Protein AF-A0A956DLG9-F1 (afdb_monomer_lite)

Sequence (286 aa):
MHRFPWFGWLGLLLMGGGQVLTLWHLRPLSDYWYGLCWAGFFLAADAWVYRRSGRCLLRDRRADVGLMLVVSTATWWGLELGNQTLQSWAYSASPDIPMWRQRLRSTLFFATLIPATWAGLLAALTWRDWRGLTGRRRLAVGRGRQVALATIGVGCLVAVPRHVDLGLGLVLLGLLLLLDPINHGRGRPSLLGQLARGDYRVPVLLPLATMLTGVVGEMWNYPASPKWRYHVPLIDFWHVFEMPLLGFFGYGLLASTLFAVYHFARGLVLPLAPEGTDDALSQSGL

Structure (mmCIF, N/CA/C/O backbone):
data_AF-A0A956DLG9-F1
#
_entry.id   AF-A0A956DLG9-F1
#
loop_
_atom_site.group_PDB
_atom_site.id
_atom_site.type_symbol
_atom_site.label_atom_id
_atom_site.label_alt_id
_atom_site.label_comp_id
_atom_site.label_asym_id
_atom_site.label_entity_id
_atom_site.label_seq_id
_atom_site.pdbx_PDB_ins_code
_atom_site.Cartn_x
_atom_site.Cartn_y
_atom_site.Cartn_z
_atom_site.occupancy
_atom_site.B_iso_or_equiv
_atom_site.auth_seq_id
_atom_site.auth_comp_id
_atom_site.auth_asym_id
_atom_site.auth_atom_id
_atom_site.pdbx_PDB_model_num
ATOM 1 N N . MET A 1 1 ? -29.492 -1.452 -7.346 1.00 77.00 1 MET A N 1
ATOM 2 C CA . MET A 1 1 ? -28.123 -1.336 -7.903 1.00 77.00 1 MET A CA 1
ATOM 3 C C . MET A 1 1 ? -28.103 -0.164 -8.867 1.00 77.00 1 MET A C 1
ATOM 5 O O . MET A 1 1 ? -29.018 -0.064 -9.675 1.00 77.00 1 MET A O 1
ATOM 9 N N . HIS A 1 2 ? -27.109 0.717 -8.771 1.00 90.12 2 HIS A N 1
ATOM 10 C CA . HIS A 1 2 ? -26.970 1.869 -9.671 1.00 90.12 2 HIS A CA 1
ATOM 11 C C . HIS A 1 2 ? -26.404 1.445 -11.035 1.00 90.12 2 HIS A C 1
ATOM 13 O O . HIS A 1 2 ? -25.845 0.356 -11.176 1.00 90.12 2 HIS A O 1
ATOM 19 N N . ARG A 1 3 ? -26.542 2.295 -12.060 1.00 93.00 3 ARG A N 1
ATOM 20 C CA . ARG A 1 3 ? -25.908 2.047 -13.366 1.00 93.00 3 ARG A CA 1
ATOM 21 C C . ARG A 1 3 ? -24.386 2.117 -13.230 1.00 93.00 3 ARG A C 1
ATOM 23 O O . ARG A 1 3 ? -23.871 2.950 -12.487 1.00 93.00 3 ARG A O 1
ATOM 30 N N . PHE A 1 4 ? -23.679 1.254 -13.961 1.00 94.00 4 PHE A N 1
ATOM 31 C CA . PHE A 1 4 ? -22.218 1.282 -13.999 1.00 94.00 4 PHE A CA 1
ATOM 32 C C . PHE A 1 4 ? -21.755 2.565 -14.715 1.00 94.00 4 PHE A C 1
ATOM 34 O O . PHE A 1 4 ? -22.168 2.795 -15.855 1.00 94.00 4 PHE A O 1
ATOM 41 N N . PRO A 1 5 ? -20.984 3.440 -14.050 1.00 94.75 5 PRO A N 1
ATOM 42 C CA . PRO A 1 5 ? -20.651 4.756 -14.582 1.00 94.75 5 PRO A CA 1
ATOM 43 C C . PRO A 1 5 ? -19.636 4.675 -15.732 1.00 94.75 5 PRO A C 1
ATOM 45 O O . PRO A 1 5 ? -18.871 3.718 -15.839 1.00 94.75 5 PRO A O 1
ATOM 48 N N . TRP A 1 6 ? -19.597 5.715 -16.574 1.00 95.69 6 TRP A N 1
ATOM 49 C CA . TRP A 1 6 ? -18.743 5.768 -17.772 1.00 95.69 6 TRP A CA 1
ATOM 50 C C . TRP A 1 6 ? -17.252 5.559 -17.468 1.00 95.69 6 TRP A C 1
ATOM 52 O O . TRP A 1 6 ? -16.562 4.882 -18.224 1.00 95.69 6 TRP A O 1
ATOM 62 N N . PHE A 1 7 ? -16.759 6.085 -16.341 1.00 95.38 7 PHE A N 1
ATOM 63 C CA . PHE A 1 7 ? -15.350 5.953 -15.969 1.00 95.38 7 PHE A CA 1
ATOM 64 C C . PHE A 1 7 ? -14.980 4.503 -15.641 1.00 95.38 7 PHE A C 1
ATOM 66 O O . PHE A 1 7 ? -13.839 4.111 -15.846 1.00 95.38 7 PHE A O 1
ATOM 73 N N . GLY A 1 8 ? -15.942 3.680 -15.211 1.00 96.19 8 GLY A N 1
ATOM 74 C CA . GLY A 1 8 ? -15.726 2.249 -15.033 1.00 96.19 8 GLY A CA 1
ATOM 75 C C . GLY A 1 8 ? -15.489 1.536 -16.361 1.00 96.19 8 GLY A C 1
ATOM 76 O O . GLY A 1 8 ? -14.595 0.701 -16.455 1.00 96.19 8 GLY A O 1
ATOM 77 N N . TRP A 1 9 ? -16.247 1.891 -17.404 1.00 97.06 9 TRP A N 1
ATOM 78 C CA . TRP A 1 9 ? -16.027 1.368 -18.758 1.00 97.06 9 TRP A CA 1
ATOM 79 C C . TRP A 1 9 ? -14.683 1.815 -19.325 1.00 97.06 9 TRP A C 1
ATOM 81 O O . TRP A 1 9 ? -13.973 0.997 -19.904 1.00 97.06 9 TRP A O 1
ATOM 91 N N . LEU A 1 10 ? -14.300 3.075 -19.092 1.00 96.50 10 LEU A N 1
ATOM 92 C CA . LEU A 1 10 ? -12.951 3.550 -19.396 1.00 96.50 10 LEU A CA 1
ATOM 93 C C . LEU A 1 10 ? -11.899 2.716 -18.653 1.00 96.50 10 LEU A C 1
ATOM 95 O O . LEU A 1 10 ? -10.917 2.313 -19.259 1.00 96.50 10 LEU A O 1
ATOM 99 N N . GLY A 1 11 ? -12.122 2.406 -17.375 1.00 96.12 11 GLY A N 1
ATOM 100 C CA . GLY A 1 11 ? -11.223 1.565 -16.590 1.00 96.12 11 GLY A CA 1
ATOM 101 C C . GLY A 1 11 ? -11.042 0.161 -17.166 1.00 96.12 11 GLY A C 1
ATOM 102 O O . GLY A 1 11 ? -9.917 -0.305 -17.313 1.00 96.12 11 GLY A O 1
ATOM 103 N N . LEU A 1 12 ? -12.137 -0.485 -17.579 1.00 95.69 12 LEU A N 1
ATOM 104 C CA . LEU A 1 12 ? -12.091 -1.793 -18.240 1.00 95.69 12 LEU A CA 1
ATOM 105 C C . LEU A 1 12 ? -11.381 -1.729 -19.599 1.00 95.69 12 LEU A C 1
ATOM 107 O O . LEU A 1 12 ? -10.588 -2.615 -19.916 1.00 95.69 12 LEU A O 1
ATOM 111 N N . LEU A 1 13 ? -11.610 -0.670 -20.379 1.00 94.88 13 LEU A N 1
ATOM 112 C CA . LEU A 1 13 ? -10.900 -0.427 -21.635 1.00 94.88 13 LEU A CA 1
ATOM 113 C C . LEU A 1 13 ? -9.396 -0.210 -21.394 1.00 94.88 13 LEU A C 1
ATOM 115 O O . LEU A 1 13 ? -8.578 -0.772 -22.114 1.00 94.88 13 LEU A O 1
ATOM 119 N N . LEU A 1 14 ? -9.029 0.519 -20.338 1.00 92.81 14 LEU A N 1
ATOM 120 C CA . LEU A 1 14 ? -7.651 0.697 -19.871 1.00 92.81 14 LEU A CA 1
ATOM 121 C C . LEU A 1 14 ? -7.044 -0.551 -19.217 1.00 92.81 14 LEU A C 1
ATOM 123 O O . LEU A 1 14 ? -5.879 -0.523 -18.862 1.00 92.81 14 LEU A O 1
ATOM 127 N N . MET A 1 15 ? -7.781 -1.640 -19.026 1.00 92.56 15 MET A N 1
ATOM 128 C CA . MET A 1 15 ? -7.208 -2.915 -18.582 1.00 92.56 15 MET A CA 1
ATOM 129 C C . MET A 1 15 ? -7.108 -3.905 -19.742 1.00 92.56 15 MET A C 1
ATOM 131 O O . MET A 1 15 ? -6.074 -4.534 -19.940 1.00 92.56 15 MET A O 1
ATOM 135 N N . GLY A 1 16 ? -8.173 -4.040 -20.534 1.00 89.69 16 GLY A N 1
ATOM 136 C CA . GLY A 1 16 ? -8.187 -4.942 -21.685 1.00 89.69 16 GLY A CA 1
ATOM 137 C C . GLY A 1 16 ? -7.354 -4.411 -22.848 1.00 89.69 16 GLY A C 1
ATOM 138 O O . GLY A 1 16 ? -6.541 -5.136 -23.417 1.00 89.69 16 GLY A O 1
ATOM 139 N N . GLY A 1 17 ? -7.520 -3.125 -23.167 1.00 86.75 17 GLY A N 1
ATOM 140 C CA . GLY A 1 17 ? -6.967 -2.498 -24.364 1.00 86.75 17 GLY A CA 1
ATOM 141 C C . GLY A 1 17 ? -5.455 -2.572 -24.448 1.00 86.75 17 GLY A C 1
ATOM 142 O O . GLY A 1 17 ? -4.914 -2.712 -25.535 1.00 86.75 17 GLY A O 1
ATOM 143 N N . GLY A 1 18 ? -4.757 -2.560 -23.326 1.00 81.88 18 GLY A N 1
ATOM 144 C CA . GLY A 1 18 ? -3.310 -2.666 -23.348 1.00 81.88 18 GLY A CA 1
ATOM 145 C C . GLY A 1 18 ? -2.735 -3.902 -22.709 1.00 81.88 18 GLY A C 1
ATOM 146 O O . GLY A 1 18 ? -1.545 -4.112 -22.887 1.00 81.88 18 GLY A O 1
ATOM 147 N N . GLN A 1 19 ? -3.546 -4.793 -22.128 1.00 83.62 19 GLN A N 1
ATOM 148 C CA . GLN A 1 19 ? -3.124 -6.188 -22.128 1.00 83.62 19 GLN A CA 1
ATOM 149 C C . GLN A 1 19 ? -2.819 -6.598 -23.579 1.00 83.62 19 GLN A C 1
ATOM 151 O O . GLN A 1 19 ? -1.777 -7.184 -23.846 1.00 83.62 19 GLN A O 1
ATOM 156 N N . VAL A 1 20 ? -3.662 -6.180 -24.533 1.00 85.50 20 VAL A N 1
ATOM 157 C CA . VAL A 1 20 ? -3.397 -6.342 -25.972 1.00 85.50 20 VAL A CA 1
ATOM 158 C C . VAL A 1 20 ? -2.132 -5.586 -26.413 1.00 85.50 20 VAL A C 1
ATOM 160 O O . VAL A 1 20 ? -1.260 -6.193 -27.027 1.00 85.50 20 VAL A O 1
ATOM 163 N N . LEU A 1 21 ? -1.975 -4.299 -26.067 1.00 83.25 21 LEU A N 1
ATOM 164 C CA . LEU A 1 21 ? -0.776 -3.506 -26.418 1.00 83.25 21 LEU A CA 1
ATOM 165 C C . LEU A 1 21 ? 0.533 -4.120 -25.899 1.00 83.25 21 LEU A C 1
ATOM 167 O O . LEU A 1 21 ? 1.535 -4.104 -26.612 1.00 83.25 21 LEU A O 1
ATOM 171 N N . THR A 1 22 ? 0.539 -4.637 -24.669 1.00 82.00 22 THR A N 1
ATOM 172 C CA . THR A 1 22 ? 1.708 -5.277 -24.060 1.00 82.00 22 THR A CA 1
ATOM 173 C C . THR A 1 22 ? 2.009 -6.613 -24.721 1.00 82.00 22 THR A C 1
ATOM 175 O O . THR A 1 22 ? 3.170 -6.869 -25.017 1.00 82.00 22 THR A O 1
ATOM 178 N N . LEU A 1 23 ? 0.990 -7.422 -25.032 1.00 84.44 23 LEU A N 1
ATOM 179 C CA . LEU A 1 23 ? 1.172 -8.687 -25.753 1.00 84.44 23 LEU A CA 1
ATOM 180 C C . LEU A 1 23 ? 1.666 -8.489 -27.195 1.00 84.44 23 LEU A C 1
ATOM 182 O O . LEU A 1 23 ? 2.350 -9.356 -27.727 1.00 84.44 23 LEU A O 1
ATOM 186 N N . TRP A 1 24 ? 1.333 -7.364 -27.831 1.00 85.06 24 TRP A N 1
ATOM 187 C CA . TRP A 1 24 ? 1.792 -7.021 -29.185 1.00 85.06 24 TRP A CA 1
ATOM 188 C C . TRP A 1 24 ? 3.046 -6.136 -29.207 1.00 85.06 24 TRP A C 1
ATOM 190 O O . TRP A 1 24 ? 3.509 -5.768 -30.284 1.00 85.06 24 TRP A O 1
ATOM 200 N N . HIS A 1 25 ? 3.595 -5.785 -28.039 1.00 81.44 25 HIS A N 1
ATOM 201 C CA . HIS A 1 25 ? 4.788 -4.944 -27.885 1.00 81.44 25 HIS A CA 1
ATOM 202 C C . HIS A 1 25 ? 4.756 -3.640 -28.708 1.00 81.44 25 HIS A C 1
ATOM 204 O O . HIS A 1 25 ? 5.769 -3.204 -29.261 1.00 81.44 25 HIS A O 1
ATOM 210 N N . LEU A 1 26 ? 3.585 -2.995 -28.781 1.00 82.62 26 LEU A N 1
ATOM 211 C CA . LEU A 1 26 ? 3.391 -1.757 -29.541 1.00 82.62 26 LEU A CA 1
ATOM 212 C C . LEU A 1 26 ? 4.022 -0.554 -28.820 1.00 82.62 26 LEU A C 1
ATOM 214 O O . LEU A 1 26 ? 3.362 0.185 -28.080 1.00 82.62 26 LEU A O 1
ATOM 218 N N . ARG A 1 27 ? 5.323 -0.353 -29.045 1.00 82.06 27 ARG A N 1
ATOM 219 C CA . ARG A 1 27 ? 6.086 0.778 -28.504 1.00 82.06 27 ARG A CA 1
ATOM 220 C C . ARG A 1 27 ? 5.731 2.097 -29.208 1.00 82.06 27 ARG A C 1
ATOM 222 O O . ARG A 1 27 ? 5.478 2.097 -30.411 1.00 82.06 27 ARG A O 1
ATOM 229 N N . PRO A 1 28 ? 5.727 3.234 -28.484 1.00 78.69 28 PRO A N 1
ATOM 230 C CA . PRO A 1 28 ? 6.097 3.395 -27.070 1.00 78.69 28 PRO A CA 1
ATOM 231 C C . PRO A 1 28 ? 4.935 3.173 -26.081 1.00 78.69 28 PRO A C 1
ATOM 233 O O . PRO A 1 28 ? 5.128 3.280 -24.874 1.00 78.69 28 PRO A O 1
ATOM 236 N N . LEU A 1 29 ? 3.715 2.895 -26.556 1.00 79.75 29 LEU A N 1
ATOM 237 C CA . LEU A 1 29 ? 2.523 2.812 -25.698 1.00 79.75 29 LEU A CA 1
ATOM 238 C C . LEU A 1 29 ? 2.588 1.639 -24.713 1.00 79.75 29 LEU A C 1
ATOM 240 O O . LEU A 1 29 ? 2.204 1.791 -23.552 1.00 79.75 29 LEU A O 1
ATOM 244 N N . SER A 1 30 ? 3.133 0.501 -25.151 1.00 80.56 30 SER A N 1
ATOM 245 C CA . SER A 1 30 ? 3.364 -0.671 -24.301 1.00 80.56 30 SER A CA 1
ATOM 246 C C . SER A 1 30 ? 4.235 -0.365 -23.079 1.00 80.56 30 SER A C 1
ATOM 248 O O . SER A 1 30 ? 4.079 -1.015 -22.048 1.00 80.56 30 SER A O 1
ATOM 250 N N . ASP A 1 31 ? 5.108 0.644 -23.160 1.00 80.38 31 ASP A N 1
ATOM 251 C CA . ASP A 1 31 ? 6.078 0.957 -22.106 1.00 80.38 31 ASP A CA 1
ATOM 252 C C . ASP A 1 31 ? 5.423 1.646 -20.904 1.00 80.38 31 ASP A C 1
ATOM 254 O O . ASP A 1 31 ? 5.954 1.583 -19.798 1.00 80.38 31 ASP A O 1
ATOM 258 N N . TYR A 1 32 ? 4.284 2.317 -21.095 1.00 80.69 32 TYR A N 1
ATOM 259 C CA . TYR A 1 32 ? 3.519 2.991 -20.034 1.00 80.69 32 TYR A CA 1
ATOM 260 C C . TYR A 1 32 ? 2.375 2.132 -19.500 1.00 80.69 32 TYR A C 1
ATOM 262 O O . TYR A 1 32 ? 1.717 2.498 -18.522 1.00 80.69 32 TYR A O 1
ATOM 270 N N . TRP A 1 33 ? 2.137 0.993 -20.147 1.00 81.00 33 TRP A N 1
ATOM 271 C CA . TRP A 1 33 ? 0.910 0.241 -19.987 1.00 81.00 33 TRP A CA 1
ATOM 272 C C . TRP A 1 33 ? 0.664 -0.231 -18.559 1.00 81.00 33 TRP A C 1
ATOM 274 O O . TRP A 1 33 ? -0.450 -0.135 -18.051 1.00 81.00 33 TRP A O 1
ATOM 284 N N . TYR A 1 34 ? 1.721 -0.675 -17.887 1.00 83.12 34 TYR A N 1
ATOM 285 C CA . TYR A 1 34 ? 1.608 -1.204 -16.541 1.00 83.12 34 TYR A CA 1
ATOM 286 C C . TYR A 1 34 ? 0.929 -0.204 -15.579 1.00 83.12 34 TYR A C 1
ATOM 288 O O . TYR A 1 34 ? 0.019 -0.570 -14.843 1.00 83.12 34 TYR A O 1
ATOM 296 N N . GLY A 1 35 ? 1.258 1.093 -15.665 1.00 81.25 35 GLY A N 1
ATOM 297 C CA . GLY A 1 35 ? 0.578 2.141 -14.887 1.00 81.25 35 GLY A CA 1
ATOM 298 C C . GLY A 1 35 ? -0.851 2.440 -15.338 1.00 81.25 35 GLY A C 1
ATOM 299 O O . GLY A 1 35 ? -1.702 2.754 -14.505 1.00 81.25 35 GLY A O 1
ATOM 300 N N . LEU A 1 36 ? -1.146 2.295 -16.631 1.00 86.25 36 LEU A N 1
ATOM 301 C CA . LEU A 1 36 ? -2.504 2.449 -17.157 1.00 86.25 36 LEU A CA 1
ATOM 302 C C . LEU A 1 36 ? -3.436 1.341 -16.661 1.00 86.25 36 LEU A C 1
ATOM 304 O O . LEU A 1 36 ? -4.576 1.643 -16.319 1.00 86.25 36 LEU A O 1
ATOM 308 N N . CYS A 1 37 ? -2.946 0.106 -16.523 1.00 90.38 37 CYS A N 1
ATOM 309 C CA . CYS A 1 37 ? -3.703 -0.991 -15.918 1.00 90.38 37 CYS A CA 1
ATOM 310 C C . CYS A 1 37 ? -4.135 -0.679 -14.485 1.00 90.38 37 CYS A C 1
ATOM 312 O O . CYS A 1 37 ? -5.296 -0.886 -14.140 1.00 90.38 37 CYS A O 1
ATOM 314 N N . TRP A 1 38 ? -3.237 -0.145 -13.656 1.00 92.19 38 TRP A N 1
ATOM 315 C CA . TRP A 1 38 ? -3.565 0.206 -12.271 1.00 92.19 38 TRP A CA 1
ATOM 316 C C . TRP A 1 38 ? -4.524 1.390 -12.168 1.00 92.19 38 TRP A C 1
ATOM 318 O O . TRP A 1 38 ? -5.454 1.358 -11.358 1.00 92.19 38 TRP A O 1
ATOM 328 N N . ALA A 1 39 ? -4.368 2.398 -13.031 1.00 92.69 39 ALA A N 1
ATOM 329 C CA . ALA A 1 39 ? -5.366 3.454 -13.171 1.00 92.69 39 ALA A CA 1
ATOM 330 C C . ALA A 1 39 ? -6.724 2.876 -13.608 1.00 92.69 39 ALA A C 1
ATOM 332 O O . ALA A 1 39 ? -7.757 3.206 -13.025 1.00 92.69 39 ALA A O 1
ATOM 333 N N . GLY A 1 40 ? -6.725 1.968 -14.586 1.00 94.94 40 GLY A N 1
ATOM 334 C CA . GLY A 1 40 ? -7.921 1.299 -15.083 1.00 94.94 40 GLY A CA 1
ATOM 335 C C . GLY A 1 40 ? -8.619 0.463 -14.012 1.00 94.94 40 GLY A C 1
ATOM 336 O O . GLY A 1 40 ? -9.835 0.564 -13.847 1.00 94.94 40 GLY A O 1
ATOM 337 N N . PHE A 1 41 ? -7.846 -0.272 -13.213 1.00 95.69 41 PHE A N 1
ATOM 338 C CA . PHE A 1 41 ? -8.335 -1.027 -12.066 1.00 95.69 41 PHE A CA 1
ATOM 339 C C . PHE A 1 41 ? -8.974 -0.124 -11.022 1.00 95.69 41 PHE A C 1
ATOM 341 O O . PHE A 1 41 ? -10.091 -0.399 -10.595 1.00 95.69 41 PHE A O 1
ATOM 348 N N . PHE A 1 42 ? -8.309 0.973 -10.646 1.00 95.94 42 PHE A N 1
ATOM 349 C CA . PHE A 1 42 ? -8.875 1.950 -9.720 1.00 95.94 42 PHE A CA 1
ATOM 350 C C . PHE A 1 42 ? -10.234 2.463 -10.219 1.00 95.94 42 PHE A C 1
ATOM 352 O O . PHE A 1 42 ? -11.214 2.417 -9.476 1.00 95.94 42 PHE A O 1
ATOM 359 N N . LEU A 1 43 ? -10.325 2.872 -11.490 1.00 96.94 43 LEU A N 1
ATOM 360 C CA . LEU A 1 43 ? -11.575 3.351 -12.083 1.00 96.94 43 LEU A CA 1
ATOM 361 C C . LEU A 1 43 ? -12.670 2.271 -12.104 1.00 96.94 43 LEU A C 1
ATOM 363 O O . LEU A 1 43 ? -13.819 2.552 -11.757 1.00 96.94 43 LEU A O 1
ATOM 367 N N . ALA A 1 44 ? -12.336 1.044 -12.510 1.00 97.19 44 ALA A N 1
ATOM 368 C CA . ALA A 1 44 ? -13.285 -0.062 -12.606 1.00 97.19 44 ALA A CA 1
ATOM 369 C C . ALA A 1 44 ? -13.775 -0.526 -11.224 1.00 97.19 44 ALA A C 1
ATOM 371 O O . ALA A 1 44 ? -14.975 -0.752 -11.038 1.00 97.19 44 ALA A O 1
ATOM 372 N N . ALA A 1 45 ? -12.874 -0.620 -10.244 1.00 96.56 45 ALA A N 1
ATOM 373 C CA . ALA A 1 45 ? -13.200 -0.976 -8.870 1.00 96.56 45 ALA A CA 1
ATOM 374 C C . ALA A 1 45 ? -14.043 0.117 -8.194 1.00 96.56 45 ALA A C 1
ATOM 376 O O . ALA A 1 45 ? -15.082 -0.194 -7.616 1.00 96.56 45 ALA A O 1
ATOM 377 N N . ASP A 1 46 ? -13.689 1.399 -8.337 1.00 95.94 46 ASP A N 1
ATOM 378 C CA . ASP A 1 46 ? -14.483 2.506 -7.778 1.00 95.94 46 ASP A CA 1
ATOM 379 C C . ASP A 1 46 ? -15.879 2.592 -8.430 1.00 95.94 46 ASP A C 1
ATOM 381 O O . ASP A 1 46 ? -16.890 2.826 -7.764 1.00 95.94 46 ASP A O 1
ATOM 385 N N . ALA A 1 47 ? -15.973 2.301 -9.731 1.00 96.81 47 ALA A N 1
ATOM 386 C CA . ALA A 1 47 ? -17.242 2.199 -10.450 1.00 96.81 47 ALA A CA 1
ATOM 387 C C . ALA A 1 47 ? -18.105 1.021 -9.970 1.00 96.81 47 ALA A C 1
ATOM 389 O O . ALA A 1 47 ? -19.336 1.128 -9.909 1.00 96.81 47 ALA A O 1
ATOM 390 N N . TRP A 1 48 ? -17.477 -0.105 -9.621 1.00 95.94 48 TRP A N 1
ATOM 391 C CA . TRP A 1 48 ? -18.161 -1.250 -9.023 1.00 95.94 48 TRP A CA 1
ATOM 392 C C . TRP A 1 48 ? -18.735 -0.896 -7.650 1.00 95.94 48 TRP A C 1
ATOM 394 O O . TRP A 1 48 ? -19.909 -1.175 -7.387 1.00 95.94 48 TRP A O 1
ATOM 404 N N . VAL A 1 49 ? -17.950 -0.212 -6.814 1.00 94.62 49 VAL A N 1
ATOM 405 C CA . VAL A 1 49 ? -18.401 0.300 -5.513 1.00 94.62 49 VAL A CA 1
ATOM 406 C C . VAL A 1 49 ? -19.607 1.218 -5.712 1.00 94.62 49 VAL A C 1
ATOM 408 O O . VAL A 1 49 ? -20.656 0.961 -5.121 1.00 94.62 49 VAL A O 1
ATOM 411 N N . TYR A 1 50 ? -19.532 2.173 -6.647 1.00 94.81 50 TYR A N 1
ATOM 412 C CA . TYR A 1 50 ? -20.659 3.050 -6.984 1.00 94.81 50 TYR A CA 1
ATOM 413 C C . TYR A 1 50 ? -21.922 2.270 -7.375 1.00 94.81 50 TYR A C 1
ATOM 415 O O . TYR A 1 50 ? -23.021 2.547 -6.892 1.00 94.81 50 TYR A O 1
ATOM 423 N N . ARG A 1 51 ? -21.787 1.248 -8.228 1.00 94.69 51 ARG A N 1
ATOM 424 C CA . ARG A 1 51 ? -22.909 0.395 -8.651 1.00 94.69 51 ARG A CA 1
ATOM 425 C C . ARG A 1 51 ? -23.587 -0.307 -7.468 1.00 94.69 51 ARG A C 1
ATOM 427 O O . ARG A 1 51 ? -24.808 -0.516 -7.499 1.00 94.69 51 ARG A O 1
ATOM 434 N N . ARG A 1 52 ? -22.814 -0.690 -6.449 1.00 92.62 52 ARG A N 1
ATOM 435 C CA . ARG A 1 52 ? -23.283 -1.455 -5.285 1.00 92.62 52 ARG A CA 1
ATOM 436 C C . ARG A 1 52 ? -23.840 -0.577 -4.168 1.00 92.62 52 ARG A C 1
ATOM 438 O O . ARG A 1 52 ? -24.894 -0.926 -3.645 1.00 92.62 52 ARG A O 1
ATOM 445 N N . SER A 1 53 ? -23.172 0.523 -3.825 1.00 89.62 53 SER A N 1
ATOM 446 C CA . SER A 1 53 ? -23.495 1.358 -2.657 1.00 89.62 53 SER A CA 1
ATOM 447 C C . SER A 1 53 ? -24.060 2.740 -2.998 1.00 89.62 53 SER A C 1
ATOM 449 O O . SER A 1 53 ? -24.556 3.423 -2.109 1.00 89.62 53 SER A O 1
ATOM 451 N N . GLY A 1 54 ? -23.956 3.181 -4.256 1.00 90.44 54 GLY A N 1
ATOM 452 C CA . GLY A 1 54 ? -24.292 4.550 -4.663 1.00 90.44 54 GLY A CA 1
ATOM 453 C C . GLY A 1 54 ? -23.244 5.597 -4.277 1.00 90.44 54 GLY A C 1
ATOM 454 O O . GLY A 1 54 ? -23.416 6.763 -4.622 1.00 90.44 54 GLY A O 1
ATOM 455 N N . ARG A 1 55 ? -22.155 5.185 -3.614 1.00 89.12 55 ARG A N 1
ATOM 456 C CA . ARG A 1 55 ? -21.034 6.033 -3.186 1.00 89.12 55 ARG A CA 1
ATOM 457 C C . ARG A 1 55 ? -19.726 5.563 -3.813 1.00 89.12 55 ARG A C 1
ATOM 459 O O . ARG A 1 55 ? -19.580 4.373 -4.079 1.00 89.12 55 ARG A O 1
ATOM 466 N N . CYS A 1 56 ? -18.781 6.463 -4.059 1.00 91.06 56 CYS A N 1
ATOM 467 C CA . CYS A 1 56 ? -17.453 6.127 -4.576 1.00 91.06 56 CYS A CA 1
ATOM 468 C C . CYS A 1 56 ? -16.415 7.220 -4.279 1.00 91.06 56 CYS A C 1
ATOM 470 O O . CYS A 1 56 ? -16.754 8.384 -4.052 1.00 91.06 56 CYS A O 1
ATOM 472 N N . LEU A 1 57 ? -15.132 6.866 -4.307 1.00 90.94 57 LEU A N 1
ATOM 473 C CA . LEU A 1 57 ? -14.034 7.766 -3.955 1.00 90.94 57 LEU A CA 1
ATOM 474 C C . LEU A 1 57 ? -13.954 8.973 -4.897 1.00 90.94 57 LEU A C 1
ATOM 476 O O . LEU A 1 57 ? -13.823 10.108 -4.438 1.00 90.94 57 LEU A O 1
ATOM 480 N N . LEU A 1 58 ? -14.099 8.756 -6.209 1.00 92.50 58 LEU A N 1
ATOM 481 C CA . LEU A 1 58 ? -13.989 9.816 -7.222 1.00 92.50 58 LEU A CA 1
ATOM 482 C C . LEU A 1 58 ? -15.070 10.901 -7.120 1.00 92.50 58 LEU A C 1
ATOM 484 O O . LEU A 1 58 ? -14.905 12.009 -7.646 1.00 92.50 58 LEU A O 1
ATOM 488 N N . ARG A 1 59 ? -16.202 10.591 -6.486 1.00 89.94 59 ARG A N 1
ATOM 489 C CA . ARG A 1 59 ? -17.318 11.528 -6.321 1.00 89.94 59 ARG A CA 1
ATOM 490 C C . ARG A 1 59 ? -17.361 12.093 -4.914 1.00 89.94 59 ARG A C 1
ATOM 492 O O . ARG A 1 59 ? -17.411 13.310 -4.774 1.00 89.94 59 ARG A O 1
ATOM 499 N N . ASP A 1 60 ? -17.251 11.230 -3.913 1.00 87.81 60 ASP A N 1
ATOM 500 C CA . ASP A 1 60 ? -17.538 11.595 -2.528 1.00 87.81 60 ASP A CA 1
ATOM 501 C C . ASP A 1 60 ? -16.282 11.988 -1.741 1.00 87.81 60 ASP A C 1
ATOM 503 O O . ASP A 1 60 ? -16.382 12.676 -0.729 1.00 87.81 60 ASP A O 1
ATOM 507 N N . ARG A 1 61 ? -15.087 11.568 -2.186 1.00 89.06 61 ARG A N 1
ATOM 508 C CA . ARG A 1 61 ? -13.823 11.714 -1.438 1.00 89.06 61 ARG A CA 1
ATOM 509 C C . ARG A 1 61 ? -12.663 12.181 -2.324 1.00 89.06 61 ARG A C 1
ATOM 511 O O . ARG A 1 61 ? -11.540 11.697 -2.231 1.00 89.06 61 ARG A O 1
ATOM 518 N N . ARG A 1 62 ? -12.913 13.177 -3.181 1.00 91.81 62 ARG A N 1
ATOM 519 C CA . ARG A 1 62 ? -11.922 13.718 -4.139 1.00 91.81 62 ARG A CA 1
ATOM 520 C C . ARG A 1 62 ? -10.643 14.241 -3.485 1.00 91.81 62 ARG A C 1
ATOM 522 O O . ARG A 1 62 ? -9.561 14.029 -4.023 1.00 91.81 62 ARG A O 1
ATOM 529 N N . ALA A 1 63 ? -10.767 14.909 -2.337 1.00 91.25 63 ALA A N 1
ATOM 530 C CA . ALA A 1 63 ? -9.614 15.396 -1.581 1.00 91.25 63 ALA A CA 1
ATOM 531 C C . ALA A 1 63 ? -8.757 14.232 -1.063 1.00 91.25 63 ALA A C 1
ATOM 533 O O . ALA A 1 63 ? -7.534 14.261 -1.187 1.00 91.25 63 ALA A O 1
ATOM 534 N N . ASP A 1 64 ? -9.400 13.176 -0.555 1.00 91.38 64 ASP A N 1
ATOM 535 C CA . ASP A 1 64 ? -8.719 11.951 -0.147 1.00 91.38 64 ASP A CA 1
ATOM 536 C C . ASP A 1 64 ? -8.022 11.279 -1.332 1.00 91.38 64 ASP A C 1
ATOM 538 O O . ASP A 1 64 ? -6.870 10.897 -1.176 1.00 91.38 64 ASP A O 1
ATOM 542 N N . VAL A 1 65 ? -8.656 11.197 -2.511 1.00 94.69 65 VAL A N 1
ATOM 543 C CA . VAL A 1 65 ? -8.031 10.661 -3.738 1.00 94.69 65 VAL A CA 1
ATOM 544 C C . VAL A 1 65 ? -6.807 11.484 -4.139 1.00 94.69 65 VAL A C 1
ATOM 546 O O . VAL A 1 65 ? -5.748 10.915 -4.394 1.00 94.69 65 VAL A O 1
ATOM 549 N N . GLY A 1 66 ? -6.916 12.816 -4.151 1.00 95.88 66 GLY A N 1
ATOM 550 C CA . GLY A 1 66 ? -5.784 13.701 -4.433 1.00 95.88 66 GLY A CA 1
ATOM 551 C C . GLY A 1 66 ? -4.617 13.460 -3.474 1.00 95.88 66 GLY A C 1
ATOM 552 O O . GLY A 1 66 ? -3.474 13.310 -3.904 1.00 95.88 66 GLY A O 1
ATOM 553 N N . LEU A 1 67 ? -4.911 13.324 -2.179 1.00 96.12 67 LEU A N 1
ATOM 554 C CA . LEU A 1 67 ? -3.898 12.998 -1.183 1.00 96.12 67 LEU A CA 1
ATOM 555 C C . LEU A 1 67 ? -3.339 11.579 -1.356 1.00 96.12 67 LEU A C 1
ATOM 557 O O . LEU A 1 67 ? -2.136 11.392 -1.207 1.00 96.12 67 LEU A O 1
ATOM 561 N N . MET A 1 68 ? -4.169 10.586 -1.693 1.00 96.56 68 MET A N 1
ATOM 562 C CA . MET A 1 68 ? -3.715 9.218 -1.964 1.00 96.56 68 MET A CA 1
ATOM 563 C C . MET A 1 68 ? -2.689 9.207 -3.094 1.00 96.56 68 MET A C 1
ATOM 565 O O . MET A 1 68 ? -1.661 8.563 -2.937 1.00 96.56 68 MET A O 1
ATOM 569 N N . LEU A 1 69 ? -2.909 9.954 -4.181 1.00 96.88 69 LEU A N 1
ATOM 570 C CA . LEU A 1 69 ? -1.955 10.052 -5.296 1.00 96.88 69 LEU A CA 1
ATOM 571 C C . LEU A 1 69 ? -0.589 10.588 -4.833 1.00 96.88 69 LEU A C 1
ATOM 573 O O . LEU A 1 69 ? 0.457 10.030 -5.178 1.00 96.88 69 LEU A O 1
ATOM 577 N N . VAL A 1 70 ? -0.593 11.642 -4.010 1.00 97.56 70 VAL A N 1
ATOM 578 C CA . VAL A 1 70 ? 0.629 12.259 -3.466 1.00 97.56 70 VAL A CA 1
ATOM 579 C C . VAL A 1 70 ? 1.340 11.317 -2.495 1.00 97.56 70 VAL A C 1
ATOM 581 O O . VAL A 1 70 ? 2.533 11.057 -2.647 1.00 97.56 70 VAL A O 1
ATOM 584 N N . VAL A 1 71 ? 0.614 10.762 -1.522 1.00 97.81 71 VAL A N 1
ATOM 585 C CA . VAL A 1 71 ? 1.175 9.854 -0.511 1.00 97.81 71 VAL A CA 1
ATOM 586 C C . VAL A 1 71 ? 1.676 8.565 -1.156 1.00 97.81 71 VAL A C 1
ATOM 588 O O . VAL A 1 71 ? 2.728 8.068 -0.765 1.00 97.81 71 VAL A O 1
ATOM 591 N N . SER A 1 72 ? 0.979 8.047 -2.169 1.00 97.56 72 SER A N 1
ATOM 592 C CA . SER A 1 72 ? 1.401 6.859 -2.917 1.00 97.56 72 SER A CA 1
ATOM 593 C C . SER A 1 72 ? 2.729 7.114 -3.616 1.00 97.56 72 SER A C 1
ATOM 595 O O . SER A 1 72 ? 3.676 6.350 -3.446 1.00 97.56 72 SER A O 1
ATOM 597 N N . THR A 1 73 ? 2.836 8.249 -4.312 1.00 97.00 73 THR A N 1
ATOM 598 C CA . THR A 1 73 ? 4.074 8.675 -4.974 1.00 97.00 73 THR A CA 1
ATOM 599 C C . THR A 1 73 ? 5.229 8.797 -3.980 1.00 97.00 73 THR A C 1
ATOM 601 O O . THR A 1 73 ? 6.299 8.236 -4.205 1.00 97.00 73 THR A O 1
ATOM 604 N N . ALA A 1 74 ? 5.014 9.496 -2.862 1.00 97.56 74 ALA A N 1
ATOM 605 C CA . ALA A 1 74 ? 6.039 9.706 -1.843 1.00 97.56 74 ALA A CA 1
ATOM 606 C C . ALA A 1 74 ? 6.476 8.395 -1.171 1.00 97.56 74 ALA A C 1
ATOM 608 O O . ALA A 1 74 ? 7.666 8.179 -0.954 1.00 97.56 74 ALA A O 1
ATOM 609 N N . THR A 1 75 ? 5.523 7.506 -0.881 1.00 97.31 75 THR A N 1
ATOM 610 C CA . THR A 1 75 ? 5.793 6.210 -0.245 1.00 97.31 75 THR A CA 1
ATOM 611 C C . THR A 1 75 ? 6.660 5.341 -1.147 1.00 97.31 75 THR A C 1
ATOM 613 O O . THR A 1 75 ? 7.674 4.817 -0.695 1.00 97.31 75 THR A O 1
ATOM 616 N N . TRP A 1 76 ? 6.316 5.230 -2.430 1.00 96.19 76 TRP A N 1
ATOM 617 C CA . TRP A 1 76 ? 7.085 4.410 -3.362 1.00 96.19 76 TRP A CA 1
ATOM 618 C C . TRP A 1 76 ? 8.457 4.979 -3.685 1.00 96.19 76 TRP A C 1
ATOM 620 O O . TRP A 1 76 ? 9.413 4.216 -3.719 1.00 96.19 76 TRP A O 1
ATOM 630 N N . TRP A 1 77 ? 8.598 6.298 -3.843 1.00 96.88 77 TRP A N 1
ATOM 631 C CA . TRP A 1 77 ? 9.931 6.891 -3.974 1.00 96.88 77 TRP A CA 1
ATOM 632 C C . TRP A 1 77 ? 10.777 6.691 -2.711 1.00 96.88 77 TRP A C 1
ATOM 634 O O . TRP A 1 77 ? 11.970 6.431 -2.826 1.00 96.88 77 TRP A O 1
ATOM 644 N N . GLY A 1 78 ? 10.180 6.741 -1.516 1.00 96.38 78 GLY A N 1
ATOM 645 C CA . GLY A 1 78 ? 10.873 6.407 -0.267 1.00 96.38 78 GLY A CA 1
ATOM 646 C C . GLY A 1 78 ? 11.337 4.947 -0.217 1.00 96.38 78 GLY A C 1
ATOM 647 O O . GLY A 1 78 ? 12.474 4.670 0.163 1.00 96.38 78 GLY A O 1
ATOM 648 N N . LEU A 1 79 ? 10.484 4.020 -0.658 1.00 95.62 79 LEU A N 1
ATOM 649 C CA . LEU A 1 79 ? 10.824 2.603 -0.794 1.00 95.62 79 LEU A CA 1
ATOM 650 C C . LEU A 1 79 ? 11.924 2.381 -1.843 1.00 95.62 79 LEU A C 1
ATOM 652 O O . LEU A 1 79 ? 12.849 1.622 -1.583 1.00 95.62 79 LEU A O 1
ATOM 656 N N . GLU A 1 80 ? 11.880 3.080 -2.977 1.00 94.94 80 GLU A N 1
ATOM 657 C CA . GLU A 1 80 ? 12.896 3.021 -4.036 1.00 94.94 80 GLU A CA 1
ATOM 658 C C . GLU A 1 80 ? 14.256 3.558 -3.561 1.00 94.94 80 GLU A C 1
ATOM 660 O O . GLU A 1 80 ? 15.294 2.978 -3.870 1.00 94.94 80 GLU A O 1
ATOM 665 N N . LEU A 1 81 ? 14.266 4.623 -2.750 1.00 94.69 81 LEU A N 1
ATOM 666 C CA . LEU A 1 81 ? 15.485 5.112 -2.098 1.00 94.69 81 LEU A CA 1
ATOM 667 C C . LEU A 1 81 ? 16.068 4.059 -1.150 1.00 94.69 81 LEU A C 1
ATOM 669 O O . LEU A 1 81 ? 17.264 3.788 -1.207 1.00 94.69 81 LEU A O 1
ATOM 673 N N . GLY A 1 82 ? 15.232 3.426 -0.321 1.00 92.44 82 GLY A N 1
ATOM 674 C CA . GLY A 1 82 ? 15.667 2.315 0.530 1.00 92.44 82 GLY A CA 1
ATOM 675 C C . GLY A 1 82 ? 16.163 1.113 -0.281 1.00 92.44 82 GLY A C 1
ATOM 676 O O . GLY A 1 82 ? 17.159 0.483 0.076 1.00 92.44 82 GLY A O 1
ATOM 677 N N . ASN A 1 83 ? 15.526 0.834 -1.419 1.00 94.06 83 ASN A N 1
ATOM 678 C CA . ASN A 1 83 ? 15.873 -0.272 -2.305 1.00 94.06 83 ASN A CA 1
ATOM 679 C C . ASN A 1 83 ? 17.278 -0.149 -2.910 1.00 94.06 83 ASN A C 1
ATOM 681 O O . ASN A 1 83 ? 17.872 -1.167 -3.244 1.00 94.06 83 ASN A O 1
ATOM 685 N N . GLN A 1 84 ? 17.867 1.052 -2.964 1.00 91.75 84 GLN A N 1
ATOM 686 C CA . GLN A 1 84 ? 19.275 1.218 -3.353 1.00 91.75 84 GLN A CA 1
ATOM 687 C C . GLN A 1 84 ? 20.224 0.434 -2.438 1.00 91.75 84 GLN A C 1
ATOM 689 O O . GLN A 1 84 ? 21.249 -0.062 -2.897 1.00 91.75 84 GLN A O 1
ATOM 694 N N . THR A 1 85 ? 19.868 0.276 -1.162 1.00 90.88 85 THR A N 1
ATOM 695 C CA . THR A 1 85 ? 20.600 -0.569 -0.211 1.00 90.88 85 THR A CA 1
ATOM 696 C C . THR A 1 85 ? 20.011 -1.971 -0.136 1.00 90.88 85 THR A C 1
ATOM 698 O O . THR A 1 85 ? 20.759 -2.939 -0.059 1.00 90.88 85 THR A O 1
ATOM 701 N N . LEU A 1 86 ? 18.678 -2.084 -0.148 1.00 91.38 86 LEU A N 1
ATOM 702 C CA . LEU A 1 86 ? 18.005 -3.357 0.107 1.00 91.38 86 LEU A CA 1
ATOM 703 C C . LEU A 1 86 ? 18.035 -4.334 -1.063 1.00 91.38 86 LEU A C 1
ATOM 705 O O . LEU A 1 86 ? 17.946 -5.535 -0.831 1.00 91.38 86 LEU A O 1
ATOM 709 N N . GLN A 1 87 ? 18.115 -3.824 -2.295 1.00 91.31 87 GLN A N 1
ATOM 710 C CA . GLN A 1 87 ? 18.102 -4.613 -3.530 1.00 91.31 87 GLN A CA 1
ATOM 711 C C . GLN A 1 87 ? 16.978 -5.670 -3.544 1.00 91.31 87 GLN A C 1
ATOM 713 O O . GLN A 1 87 ? 17.142 -6.766 -4.066 1.00 91.31 87 GLN A O 1
ATOM 718 N N . SER A 1 88 ? 15.824 -5.345 -2.950 1.00 89.88 88 SER A N 1
ATOM 719 C CA . SER A 1 88 ? 14.672 -6.242 -2.796 1.00 89.88 88 SER A CA 1
ATOM 720 C C . SER A 1 88 ? 13.895 -6.436 -4.100 1.00 89.88 88 SER A C 1
ATOM 722 O O . SER A 1 88 ? 13.168 -7.418 -4.250 1.00 89.88 88 SER A O 1
ATOM 724 N N . TRP A 1 89 ? 14.028 -5.512 -5.052 1.00 91.00 89 TRP A N 1
ATOM 725 C CA . TRP A 1 89 ? 13.572 -5.684 -6.431 1.00 91.00 89 TRP A CA 1
ATOM 726 C C . TRP A 1 89 ? 14.520 -4.996 -7.413 1.00 91.00 89 TRP A C 1
ATOM 728 O O . TRP A 1 89 ? 15.204 -4.032 -7.065 1.00 91.00 89 TRP A O 1
ATOM 738 N N . ALA A 1 90 ? 14.516 -5.465 -8.660 1.00 90.19 90 ALA A N 1
ATOM 739 C CA . ALA A 1 90 ? 15.267 -4.876 -9.763 1.00 90.19 90 ALA A CA 1
ATOM 740 C C . ALA A 1 90 ? 14.386 -4.727 -11.011 1.00 90.19 90 ALA A C 1
ATOM 742 O O . ALA A 1 90 ? 13.541 -5.575 -11.300 1.00 90.19 90 ALA A O 1
ATOM 743 N N . TYR A 1 91 ? 14.601 -3.656 -11.776 1.00 88.06 91 TYR A N 1
ATOM 744 C CA . TYR A 1 91 ? 13.921 -3.434 -13.054 1.00 88.06 91 TYR A CA 1
ATOM 745 C C . TYR A 1 91 ? 14.754 -3.995 -14.208 1.00 88.06 91 TYR A C 1
ATOM 747 O O . TYR A 1 91 ? 15.974 -3.830 -14.244 1.00 88.06 91 TYR A O 1
ATOM 755 N N . SER A 1 92 ? 14.105 -4.616 -15.193 1.00 84.69 92 SER A N 1
ATOM 756 C CA . SER A 1 92 ? 14.773 -5.016 -16.432 1.00 84.69 92 SER A CA 1
ATOM 757 C C . SER A 1 92 ? 15.292 -3.789 -17.186 1.00 84.69 92 SER A C 1
ATOM 759 O O . SER A 1 92 ? 14.618 -2.755 -17.223 1.00 84.69 92 SER A O 1
ATOM 761 N N . ALA A 1 93 ? 16.449 -3.917 -17.838 1.00 76.50 93 ALA A N 1
ATOM 762 C CA . ALA A 1 93 ? 17.052 -2.828 -18.596 1.00 76.50 93 ALA A CA 1
ATOM 763 C C . ALA A 1 93 ? 16.099 -2.278 -19.679 1.00 76.50 93 ALA A C 1
ATOM 765 O O . ALA A 1 93 ? 15.452 -3.023 -20.413 1.00 76.50 93 ALA A O 1
ATOM 766 N N . SER A 1 94 ? 16.027 -0.952 -19.786 1.00 75.38 94 SER A N 1
ATOM 767 C CA . SER A 1 94 ? 15.373 -0.240 -20.893 1.00 75.38 94 SER A CA 1
ATOM 768 C C . SER A 1 94 ? 16.303 0.860 -21.399 1.00 75.38 94 SER A C 1
ATOM 770 O O . SER A 1 94 ? 16.065 2.032 -21.108 1.00 75.38 94 SER A O 1
ATOM 772 N N . PRO A 1 95 ? 17.385 0.493 -22.114 1.00 71.44 95 PRO A N 1
ATOM 773 C CA . PRO A 1 95 ? 18.398 1.450 -22.565 1.00 71.44 95 PRO A CA 1
ATOM 774 C C . PRO A 1 95 ? 17.825 2.516 -23.514 1.00 71.44 95 PRO A C 1
ATOM 776 O O . PRO A 1 95 ? 18.345 3.625 -23.575 1.00 71.44 95 PRO A O 1
ATOM 779 N N . ASP A 1 96 ? 16.712 2.211 -24.183 1.00 83.12 96 ASP A N 1
ATOM 780 C CA . ASP A 1 96 ? 16.062 3.094 -25.156 1.00 83.12 96 ASP A CA 1
ATOM 781 C C . ASP A 1 96 ? 15.268 4.248 -24.507 1.00 83.12 96 ASP A C 1
ATOM 783 O O . ASP A 1 96 ? 14.835 5.174 -25.196 1.00 83.12 96 ASP A O 1
ATOM 787 N N . ILE A 1 97 ? 15.037 4.209 -23.185 1.00 82.44 97 ILE A N 1
ATOM 788 C CA . ILE A 1 97 ? 14.210 5.191 -22.471 1.00 82.44 97 ILE A CA 1
ATOM 789 C C . ILE A 1 97 ? 15.112 6.126 -21.651 1.00 82.44 97 ILE A C 1
ATOM 791 O O . ILE A 1 97 ? 15.719 5.691 -20.673 1.00 82.44 97 ILE A O 1
ATOM 795 N N . PRO A 1 98 ? 15.157 7.438 -21.963 1.00 88.12 98 PRO A N 1
ATOM 796 C CA . PRO A 1 98 ? 15.892 8.406 -21.157 1.00 88.12 98 PRO A CA 1
ATOM 797 C C . PRO A 1 98 ? 15.451 8.400 -19.687 1.00 88.12 98 PRO A C 1
ATOM 799 O O . PRO A 1 98 ? 14.254 8.364 -19.387 1.00 88.12 98 PRO A O 1
ATOM 802 N N . MET A 1 99 ? 16.410 8.552 -18.769 1.00 87.00 99 MET A N 1
ATOM 803 C CA . MET A 1 99 ? 16.193 8.487 -17.314 1.00 87.00 99 MET A CA 1
ATOM 804 C C . MET A 1 99 ? 15.035 9.374 -16.825 1.00 87.00 99 MET A C 1
ATOM 806 O O . MET A 1 99 ? 14.227 8.950 -16.003 1.00 87.00 99 MET A O 1
ATOM 810 N N . TRP A 1 100 ? 14.902 10.601 -17.338 1.00 87.62 100 TRP A N 1
ATOM 811 C CA . TRP A 1 100 ? 13.822 11.507 -16.925 1.00 87.62 100 TRP A CA 1
ATOM 812 C C . TRP A 1 100 ? 12.430 10.995 -17.334 1.00 87.62 100 TRP A C 1
ATOM 814 O O . TRP A 1 100 ? 11.482 11.138 -16.561 1.00 87.62 100 TRP A O 1
ATOM 824 N N . ARG A 1 101 ? 12.303 10.346 -18.504 1.00 87.94 101 ARG A N 1
ATOM 825 C CA . ARG A 1 101 ? 11.047 9.713 -18.946 1.00 87.94 101 ARG A CA 1
ATOM 826 C C . ARG A 1 101 ? 10.727 8.505 -18.088 1.00 87.94 101 ARG A C 1
ATOM 828 O O . ARG A 1 101 ? 9.572 8.324 -17.711 1.00 87.94 101 ARG A O 1
ATOM 835 N N . GLN A 1 102 ? 11.744 7.720 -17.735 1.00 87.00 102 GLN A N 1
ATOM 836 C CA . GLN A 1 102 ? 11.585 6.592 -16.827 1.00 87.00 102 GLN A CA 1
ATOM 837 C C . GLN A 1 102 ? 11.107 7.055 -15.446 1.00 87.00 102 GLN A C 1
ATOM 839 O O . GLN A 1 102 ? 10.135 6.505 -14.943 1.00 87.00 102 GLN A O 1
ATOM 844 N N . ARG A 1 103 ? 11.704 8.110 -14.875 1.00 88.88 103 ARG A N 1
ATOM 845 C CA . ARG A 1 103 ? 11.271 8.682 -13.587 1.00 88.88 103 ARG A CA 1
ATOM 846 C C . ARG A 1 103 ? 9.849 9.232 -13.641 1.00 88.88 103 ARG A C 1
ATOM 848 O O . ARG A 1 103 ? 9.077 8.985 -12.722 1.00 88.88 103 ARG A O 1
ATOM 855 N N . LEU A 1 104 ? 9.480 9.940 -14.712 1.00 88.44 104 LEU A N 1
ATOM 856 C CA . LEU A 1 104 ? 8.111 10.430 -14.889 1.00 88.44 104 LEU A CA 1
ATOM 857 C C . LEU A 1 104 ? 7.114 9.268 -14.967 1.00 88.44 104 LEU A C 1
ATOM 859 O O . LEU A 1 104 ? 6.087 9.287 -14.293 1.00 88.44 104 LEU A O 1
ATOM 863 N N . ARG A 1 105 ? 7.445 8.229 -15.739 1.00 87.50 105 ARG A N 1
ATOM 864 C CA . ARG A 1 105 ? 6.638 7.012 -15.827 1.00 87.50 105 ARG A CA 1
ATOM 865 C C . ARG A 1 105 ? 6.494 6.329 -14.465 1.00 87.50 105 ARG A C 1
ATOM 867 O O . ARG A 1 105 ? 5.373 6.005 -14.086 1.00 87.50 105 ARG A O 1
ATOM 874 N N . SER A 1 106 ? 7.591 6.139 -13.731 1.00 89.94 106 SER A N 1
ATOM 875 C CA . SER A 1 106 ? 7.567 5.546 -12.389 1.00 89.94 106 SER A CA 1
ATOM 876 C C . SER A 1 106 ? 6.717 6.372 -11.429 1.00 89.94 106 SER A C 1
ATOM 878 O O . SER A 1 106 ? 5.918 5.806 -10.704 1.00 89.94 106 SER A O 1
ATOM 880 N N . THR A 1 107 ? 6.795 7.703 -11.475 1.00 92.81 107 THR A N 1
ATOM 881 C CA . THR A 1 107 ? 5.942 8.584 -10.662 1.00 92.81 107 THR A CA 1
ATOM 882 C C . THR A 1 107 ? 4.456 8.392 -10.961 1.00 92.81 107 THR A C 1
ATOM 884 O O . THR A 1 107 ? 3.664 8.243 -10.034 1.00 92.81 107 THR A O 1
ATOM 887 N N . LEU A 1 108 ? 4.067 8.352 -12.241 1.00 89.56 108 LEU A N 1
ATOM 888 C CA . LEU A 1 108 ? 2.672 8.104 -12.629 1.00 89.56 108 LEU A CA 1
ATOM 889 C C . LEU A 1 108 ? 2.199 6.730 -12.155 1.00 89.56 108 LEU A C 1
ATOM 891 O O . LEU A 1 108 ? 1.096 6.600 -11.633 1.00 89.56 108 LEU A O 1
ATOM 895 N N . PHE A 1 109 ? 3.057 5.723 -12.296 1.00 89.12 109 PHE A N 1
ATOM 896 C CA . PHE A 1 109 ? 2.799 4.384 -11.802 1.00 89.12 109 PHE A CA 1
ATOM 897 C C . PHE A 1 109 ? 2.593 4.376 -10.277 1.00 89.12 109 PHE A C 1
ATOM 899 O O . PHE A 1 109 ? 1.535 3.983 -9.781 1.00 89.12 109 PHE A O 1
ATOM 906 N N . PHE A 1 110 ? 3.569 4.901 -9.540 1.00 94.12 110 PHE A N 1
ATOM 907 C CA . PHE A 1 110 ? 3.574 4.973 -8.087 1.00 94.12 110 PHE A CA 1
ATOM 908 C C . PHE A 1 110 ? 2.368 5.715 -7.531 1.00 94.12 110 PHE A C 1
ATOM 910 O O . PHE A 1 110 ? 1.845 5.300 -6.502 1.00 94.12 110 PHE A O 1
ATOM 917 N N . ALA A 1 111 ? 1.876 6.755 -8.205 1.00 94.94 111 ALA A N 1
ATOM 918 C CA . ALA A 1 111 ? 0.701 7.499 -7.766 1.00 94.94 111 ALA A CA 1
ATOM 919 C C . ALA A 1 111 ? -0.561 6.621 -7.653 1.00 94.94 111 ALA A C 1
ATOM 921 O O . ALA A 1 111 ? -1.392 6.849 -6.779 1.00 94.94 111 ALA A O 1
ATOM 922 N N . THR A 1 112 ? -0.708 5.601 -8.502 1.00 93.25 112 THR A N 1
ATOM 923 C CA . THR A 1 112 ? -1.965 4.836 -8.631 1.00 93.25 112 THR A CA 1
ATOM 924 C C . THR A 1 112 ? -2.162 3.732 -7.591 1.00 93.25 112 THR A C 1
ATOM 926 O O . THR A 1 112 ? -3.290 3.278 -7.394 1.00 93.25 112 THR A O 1
ATOM 929 N N . LEU A 1 113 ? -1.107 3.320 -6.884 1.00 93.75 113 LEU A N 1
ATOM 930 C CA . LEU A 1 113 ? -1.132 2.099 -6.076 1.00 93.75 113 LEU A CA 1
ATOM 931 C C . LEU A 1 113 ? -1.960 2.198 -4.785 1.00 93.75 113 LEU A C 1
ATOM 933 O O . LEU A 1 113 ? -2.749 1.292 -4.509 1.00 93.75 113 LEU A O 1
ATOM 937 N N . ILE A 1 114 ? -1.859 3.286 -4.011 1.00 95.94 114 ILE A N 1
ATOM 938 C CA . ILE A 1 114 ? -2.745 3.486 -2.845 1.00 95.94 114 ILE A CA 1
ATOM 939 C C . ILE A 1 114 ? -4.216 3.636 -3.279 1.00 95.94 114 ILE A C 1
ATOM 941 O O . ILE A 1 114 ? -5.047 2.917 -2.720 1.00 95.94 114 ILE A O 1
ATOM 945 N N . PRO A 1 115 ? -4.573 4.482 -4.273 1.00 95.38 115 PRO A N 1
ATOM 946 C CA . PRO A 1 115 ? -5.948 4.555 -4.772 1.00 95.38 115 PRO A CA 1
ATOM 947 C C . PRO A 1 115 ? -6.512 3.195 -5.198 1.00 95.38 115 PRO A C 1
ATOM 949 O O . PRO A 1 115 ? -7.621 2.837 -4.803 1.00 95.38 115 PRO A O 1
ATOM 952 N N . ALA A 1 116 ? -5.738 2.411 -5.954 1.00 95.19 116 ALA A N 1
ATOM 953 C CA . ALA A 1 116 ? -6.125 1.068 -6.369 1.00 95.19 116 ALA A CA 1
ATOM 954 C C . ALA A 1 116 ? -6.353 0.139 -5.168 1.00 95.19 116 ALA A C 1
ATOM 956 O O . ALA A 1 116 ? -7.372 -0.543 -5.105 1.00 95.19 116 ALA A O 1
ATOM 957 N N . THR A 1 117 ? -5.455 0.165 -4.181 1.00 95.50 117 THR A N 1
ATOM 958 C CA . THR A 1 117 ? -5.578 -0.622 -2.943 1.00 95.50 117 THR A CA 1
ATOM 959 C C . THR A 1 117 ? -6.877 -0.292 -2.197 1.00 95.50 117 THR A C 1
ATOM 961 O O . THR A 1 117 ? -7.614 -1.189 -1.783 1.00 95.50 117 THR A O 1
ATOM 964 N N . TRP A 1 118 ? -7.211 0.996 -2.084 1.00 95.25 118 TRP A N 1
ATOM 965 C CA . TRP A 1 118 ? -8.450 1.457 -1.453 1.00 95.25 118 TRP A CA 1
ATOM 966 C C . TRP A 1 118 ? -9.700 1.046 -2.226 1.00 95.25 118 TRP A C 1
ATOM 968 O O . TRP A 1 118 ? -10.654 0.542 -1.633 1.00 95.25 118 TRP A O 1
ATOM 978 N N . ALA A 1 119 ? -9.702 1.230 -3.547 1.00 95.06 119 ALA A N 1
ATOM 979 C CA . ALA A 1 119 ? -10.825 0.821 -4.382 1.00 95.06 119 ALA A CA 1
ATOM 980 C C . ALA A 1 119 ? -11.022 -0.704 -4.353 1.00 95.06 119 ALA A C 1
ATOM 982 O O . ALA A 1 119 ? -12.159 -1.165 -4.281 1.00 95.06 119 ALA A O 1
ATOM 983 N N . GLY A 1 120 ? -9.936 -1.483 -4.313 1.00 95.62 120 GLY A N 1
ATOM 984 C CA . GLY A 1 120 ? -9.970 -2.935 -4.124 1.00 95.62 120 GLY A CA 1
ATOM 985 C C . GLY A 1 120 ? -10.584 -3.343 -2.781 1.00 95.62 120 GLY A C 1
ATOM 986 O O . GLY A 1 120 ? -11.480 -4.189 -2.746 1.00 95.62 120 GLY A O 1
ATOM 987 N N . LEU A 1 121 ? -10.184 -2.693 -1.680 1.00 95.75 121 LEU A N 1
ATOM 988 C CA . LEU A 1 121 ? -10.801 -2.889 -0.362 1.00 95.75 121 LEU A CA 1
ATOM 989 C C . LEU A 1 121 ? -12.303 -2.569 -0.387 1.00 95.75 121 LEU A C 1
ATOM 991 O O . LEU A 1 121 ? -13.119 -3.370 0.072 1.00 95.75 121 LEU A O 1
ATOM 995 N N . LEU A 1 122 ? -12.688 -1.412 -0.925 1.00 94.56 122 LEU A N 1
ATOM 996 C CA . LEU A 1 122 ? -14.090 -0.995 -0.998 1.00 94.56 122 LEU A CA 1
ATOM 997 C C . LEU A 1 122 ? -14.922 -1.941 -1.874 1.00 94.56 122 LEU A C 1
ATOM 999 O O . LEU A 1 122 ? -16.059 -2.280 -1.530 1.00 94.56 122 LEU A O 1
ATOM 1003 N N . ALA A 1 123 ? -14.358 -2.416 -2.984 1.00 94.75 123 ALA A N 1
ATOM 1004 C CA . ALA A 1 123 ? -14.993 -3.414 -3.835 1.00 94.75 123 ALA A CA 1
ATOM 1005 C C . ALA A 1 123 ? -15.200 -4.734 -3.076 1.00 94.75 123 ALA A C 1
ATOM 1007 O O . ALA A 1 123 ? -16.290 -5.304 -3.133 1.00 94.75 123 ALA A O 1
ATOM 1008 N N . ALA A 1 124 ? -14.211 -5.179 -2.293 1.00 94.81 124 ALA A N 1
ATOM 1009 C CA . ALA A 1 124 ? -14.329 -6.365 -1.446 1.00 94.81 124 ALA A CA 1
ATOM 1010 C C . ALA A 1 124 ? -15.399 -6.196 -0.351 1.00 94.81 124 ALA A C 1
ATOM 1012 O O . ALA A 1 124 ? -16.219 -7.093 -0.145 1.00 94.81 124 ALA A O 1
ATOM 1013 N N . LEU A 1 125 ? -15.452 -5.031 0.304 1.00 93.31 125 LEU A N 1
ATOM 1014 C CA . LEU A 1 125 ? -16.463 -4.702 1.317 1.00 93.31 125 LEU A CA 1
ATOM 1015 C C . LEU A 1 125 ? -17.889 -4.680 0.751 1.00 93.31 125 LEU A C 1
ATOM 1017 O O . LEU A 1 125 ? -18.828 -5.035 1.457 1.00 93.31 125 LEU A O 1
ATOM 1021 N N . THR A 1 126 ? -18.056 -4.281 -0.512 1.00 92.00 126 THR A N 1
ATOM 1022 C CA . THR A 1 126 ? -19.366 -4.199 -1.187 1.00 92.00 126 THR A CA 1
ATOM 1023 C C . THR A 1 126 ? -19.733 -5.456 -1.984 1.00 92.00 126 THR A C 1
ATOM 1025 O O . THR A 1 126 ? -20.863 -5.580 -2.478 1.00 92.00 126 THR A O 1
ATOM 1028 N N . TRP A 1 127 ? -18.808 -6.414 -2.104 1.00 88.81 127 TRP A N 1
ATOM 1029 C CA . TRP A 1 127 ? -19.023 -7.672 -2.819 1.00 88.81 127 TRP A CA 1
ATOM 1030 C C . TRP A 1 127 ? -20.150 -8.495 -2.188 1.00 88.81 127 TRP A C 1
ATOM 1032 O O . TRP A 1 127 ? -21.093 -8.889 -2.874 1.00 88.81 127 TRP A O 1
ATOM 1042 N N . ARG A 1 128 ? -20.106 -8.683 -0.866 1.00 89.75 128 ARG A N 1
ATOM 1043 C CA . ARG A 1 128 ? -21.149 -9.365 -0.088 1.00 89.75 128 ARG A CA 1
ATOM 1044 C C . ARG A 1 128 ? -21.298 -8.758 1.301 1.00 89.75 128 ARG A C 1
ATOM 1046 O O . ARG A 1 128 ? -20.569 -7.844 1.667 1.00 89.75 128 ARG A O 1
ATOM 1053 N N . ASP A 1 129 ? -22.215 -9.319 2.081 1.00 87.94 129 ASP A N 1
ATOM 1054 C CA . ASP A 1 129 ? -22.321 -9.009 3.498 1.00 87.94 129 ASP A CA 1
ATOM 1055 C C . ASP A 1 129 ? -21.207 -9.700 4.308 1.00 87.94 129 ASP A C 1
ATOM 1057 O O . ASP A 1 129 ? -20.980 -10.908 4.201 1.00 87.94 129 ASP A O 1
ATOM 1061 N N . TRP A 1 130 ? -20.518 -8.908 5.128 1.00 90.12 130 TRP A N 1
ATOM 1062 C CA . TRP A 1 130 ? -19.417 -9.322 5.995 1.00 90.12 130 TRP A CA 1
ATOM 1063 C C . TRP A 1 130 ? -19.736 -9.125 7.482 1.00 90.12 130 TRP A C 1
ATOM 1065 O O . TRP A 1 130 ? -18.820 -9.047 8.301 1.00 90.12 130 TRP A O 1
ATOM 1075 N N . ARG A 1 131 ? -21.021 -9.071 7.868 1.00 88.12 131 ARG A N 1
ATOM 1076 C CA . ARG A 1 131 ? -21.461 -9.002 9.280 1.00 88.12 131 ARG A CA 1
ATOM 1077 C C . ARG A 1 131 ? -20.811 -10.052 10.183 1.00 88.12 131 ARG A C 1
ATOM 1079 O O . ARG A 1 131 ? -20.523 -9.757 11.337 1.00 88.12 131 ARG A O 1
ATOM 1086 N N . GLY A 1 132 ? -20.474 -11.231 9.656 1.00 90.38 132 GLY A N 1
ATOM 1087 C CA . GLY A 1 132 ? -19.737 -12.264 10.395 1.00 90.38 132 GLY A CA 1
ATOM 1088 C C . GLY A 1 132 ? -18.325 -11.857 10.852 1.00 90.38 132 GLY A C 1
ATOM 1089 O O . GLY A 1 132 ? -17.730 -12.557 11.668 1.00 90.38 132 GLY A O 1
ATOM 1090 N N . LEU A 1 133 ? -17.769 -10.750 10.353 1.00 90.88 133 LEU A N 1
ATOM 1091 C CA . LEU A 1 133 ? -16.498 -10.167 10.804 1.00 90.88 133 LEU A CA 1
ATOM 1092 C C . LEU A 1 133 ? -16.689 -9.011 11.799 1.00 90.88 133 LEU A C 1
ATOM 1094 O O . LEU A 1 133 ? -15.706 -8.456 12.281 1.00 90.88 133 LEU A O 1
ATOM 1098 N N . THR A 1 134 ? -17.930 -8.661 12.132 1.00 91.31 134 THR A N 1
ATOM 1099 C CA . THR A 1 134 ? -18.265 -7.664 13.160 1.00 91.31 134 THR A CA 1
ATOM 1100 C C . THR A 1 134 ? -18.682 -8.345 14.463 1.00 91.31 134 THR A C 1
ATOM 1102 O O . THR A 1 134 ? -19.001 -9.534 14.468 1.00 91.31 134 THR A O 1
ATOM 1105 N N . GLY A 1 135 ? -18.635 -7.621 15.586 1.00 88.50 135 GLY A N 1
ATOM 1106 C CA . GLY A 1 135 ? -18.983 -8.177 16.903 1.00 88.50 135 GLY A CA 1
ATOM 1107 C C . GLY A 1 135 ? -18.005 -9.248 17.403 1.00 88.50 135 GLY A C 1
ATOM 1108 O O . GLY A 1 135 ? -18.334 -10.026 18.296 1.00 88.50 135 GLY A O 1
ATOM 1109 N N . ARG A 1 136 ? -16.801 -9.312 16.823 1.00 92.31 136 ARG A N 1
ATOM 1110 C CA . ARG A 1 136 ? -15.738 -10.235 17.237 1.00 92.31 136 ARG A CA 1
ATOM 1111 C C . ARG A 1 136 ? -15.095 -9.767 18.543 1.00 92.31 136 ARG A C 1
ATOM 1113 O O . ARG A 1 136 ? -15.345 -8.662 19.027 1.00 92.31 136 ARG A O 1
ATOM 1120 N N . ARG A 1 137 ? -14.230 -10.613 19.117 1.00 93.00 137 ARG A N 1
ATOM 1121 C CA . ARG A 1 137 ? -13.501 -10.301 20.353 1.00 93.00 137 ARG A CA 1
ATOM 1122 C C . ARG A 1 137 ? -12.774 -8.963 20.209 1.00 93.00 137 ARG A C 1
ATOM 1124 O O . ARG A 1 137 ? -11.922 -8.802 19.334 1.00 93.00 137 ARG A O 1
ATOM 1131 N N . ARG A 1 138 ? -13.104 -8.032 21.101 1.00 93.69 138 ARG A N 1
ATOM 1132 C CA . ARG A 1 138 ? -12.463 -6.722 21.183 1.00 93.69 138 ARG A CA 1
ATOM 1133 C C . ARG A 1 138 ? -11.048 -6.869 21.716 1.00 93.69 138 ARG A C 1
ATOM 1135 O O . ARG A 1 138 ? -10.816 -7.547 22.720 1.00 93.69 138 ARG A O 1
ATOM 1142 N N . LEU A 1 139 ? -10.104 -6.235 21.036 1.00 91.19 139 LEU A N 1
ATOM 1143 C CA . LEU A 1 139 ? -8.722 -6.191 21.476 1.00 91.19 139 LEU A CA 1
ATOM 1144 C C . LEU A 1 139 ? -8.548 -5.085 22.523 1.00 91.19 139 LEU A C 1
ATOM 1146 O O . LEU A 1 139 ? -8.848 -3.926 22.257 1.00 91.19 139 LEU A O 1
ATOM 1150 N N . ALA A 1 140 ? -8.025 -5.417 23.704 1.00 90.25 140 ALA A N 1
ATOM 1151 C CA . ALA A 1 140 ? -7.636 -4.393 24.670 1.00 90.25 140 ALA A CA 1
ATOM 1152 C C . ALA A 1 140 ? -6.374 -3.670 24.160 1.00 90.25 140 ALA A C 1
ATOM 1154 O O . ALA A 1 140 ? -5.289 -4.263 24.093 1.00 90.25 140 ALA A O 1
ATOM 1155 N N . VAL A 1 141 ? -6.526 -2.400 23.768 1.00 89.00 141 VAL A N 1
ATOM 1156 C CA . VAL A 1 141 ? -5.447 -1.548 23.238 1.00 89.00 141 VAL A CA 1
ATOM 1157 C C . VAL A 1 141 ? -5.247 -0.331 24.146 1.00 89.00 141 VAL A C 1
ATOM 1159 O O . VAL A 1 141 ? -5.553 0.806 23.799 1.00 89.00 141 VAL A O 1
ATOM 1162 N N . GLY A 1 142 ? -4.736 -0.580 25.354 1.00 92.00 142 GLY A N 1
ATOM 1163 C CA . GLY A 1 142 ? -4.335 0.487 26.275 1.00 92.00 142 GLY A CA 1
ATOM 1164 C C . GLY A 1 142 ? -3.073 1.225 25.808 1.00 92.00 142 GLY A C 1
ATOM 1165 O O . GLY A 1 142 ? -2.314 0.714 24.981 1.00 92.00 142 GLY A O 1
ATOM 1166 N N . ARG A 1 143 ? -2.802 2.402 26.393 1.00 93.31 143 ARG A N 1
ATOM 1167 C CA . ARG A 1 143 ? -1.618 3.228 26.072 1.00 93.31 143 ARG A CA 1
ATOM 1168 C C . ARG A 1 143 ? -0.301 2.447 26.153 1.00 93.31 143 ARG A C 1
ATOM 1170 O O . ARG A 1 143 ? 0.516 2.562 25.249 1.00 93.31 143 ARG A O 1
ATOM 1177 N N . GLY A 1 144 ? -0.126 1.597 27.170 1.00 95.44 144 GLY A N 1
ATOM 1178 C CA . GLY A 1 144 ? 1.084 0.775 27.315 1.00 95.44 144 GLY A CA 1
ATOM 1179 C C . GLY A 1 144 ? 1.327 -0.162 26.127 1.00 95.44 144 GLY A C 1
ATOM 1180 O O . GLY A 1 144 ? 2.448 -0.270 25.642 1.00 95.44 144 GLY A O 1
ATOM 1181 N N . ARG A 1 145 ? 0.265 -0.770 25.579 1.00 95.38 145 ARG A N 1
ATOM 1182 C CA . ARG A 1 145 ? 0.366 -1.619 24.384 1.00 95.38 145 ARG A CA 1
ATOM 1183 C C . ARG A 1 145 ? 0.694 -0.808 23.133 1.00 95.38 145 ARG A C 1
ATOM 1185 O O . ARG A 1 145 ? 1.468 -1.274 22.308 1.00 95.38 145 ARG A O 1
ATOM 1192 N N . GLN A 1 146 ? 0.118 0.386 22.992 1.00 96.06 146 GLN A N 1
ATOM 1193 C CA . GLN A 1 146 ? 0.425 1.273 21.865 1.00 96.06 146 GLN A CA 1
ATOM 1194 C C . GLN A 1 146 ? 1.905 1.668 21.863 1.00 96.06 146 GLN A C 1
ATOM 1196 O O . GLN A 1 146 ? 2.554 1.567 20.827 1.00 96.06 146 GLN A O 1
ATOM 1201 N N . VAL A 1 147 ? 2.443 2.042 23.031 1.00 97.12 147 VAL A N 1
ATOM 1202 C CA . VAL A 1 147 ? 3.869 2.356 23.200 1.00 97.12 147 VAL A CA 1
ATOM 1203 C C . VAL A 1 147 ? 4.728 1.136 22.883 1.00 97.12 147 VAL A C 1
ATOM 1205 O O . VAL A 1 147 ? 5.643 1.252 22.080 1.00 97.12 147 VAL A O 1
ATOM 1208 N N . ALA A 1 148 ? 4.399 -0.041 23.423 1.00 97.50 148 ALA A N 1
ATOM 1209 C CA . ALA A 1 148 ? 5.156 -1.263 23.151 1.00 97.50 148 ALA A CA 1
ATOM 1210 C C . ALA A 1 148 ? 5.212 -1.604 21.651 1.00 97.50 148 ALA A C 1
ATOM 1212 O O . ALA A 1 148 ? 6.287 -1.890 21.131 1.00 97.50 148 ALA A O 1
ATOM 1213 N N . LEU A 1 149 ? 4.079 -1.530 20.940 1.00 97.88 149 LEU A N 1
ATOM 1214 C CA . LEU A 1 149 ? 4.041 -1.758 19.491 1.00 97.88 149 LEU A CA 1
ATOM 1215 C C . LEU A 1 149 ? 4.883 -0.723 18.737 1.00 97.88 149 LEU A C 1
ATOM 1217 O O . LEU A 1 149 ? 5.681 -1.109 17.887 1.00 97.88 149 LEU A O 1
ATOM 1221 N N . ALA A 1 150 ? 4.775 0.559 19.094 1.00 97.81 150 ALA A N 1
ATOM 1222 C CA . ALA A 1 150 ? 5.574 1.611 18.474 1.00 97.81 150 ALA A CA 1
ATOM 1223 C C . ALA A 1 150 ? 7.079 1.411 18.714 1.00 97.81 150 ALA A C 1
ATOM 1225 O O . ALA A 1 150 ? 7.870 1.560 17.785 1.00 97.81 150 ALA A O 1
ATOM 1226 N N . THR A 1 151 ? 7.483 1.011 19.923 1.00 98.19 151 THR A N 1
ATOM 1227 C CA . THR A 1 151 ? 8.878 0.688 20.251 1.00 98.19 151 THR A CA 1
ATOM 1228 C C . THR A 1 151 ? 9.389 -0.502 19.441 1.00 98.19 151 THR A C 1
ATOM 1230 O O . THR A 1 151 ? 10.496 -0.437 18.911 1.00 98.19 151 THR A O 1
ATOM 1233 N N . ILE A 1 152 ? 8.585 -1.560 19.282 1.00 98.44 152 ILE A N 1
ATOM 1234 C CA . ILE A 1 152 ? 8.928 -2.693 18.406 1.00 98.44 152 ILE A CA 1
ATOM 1235 C C . ILE A 1 152 ? 9.077 -2.213 16.958 1.00 98.44 152 ILE A C 1
ATOM 1237 O O . ILE A 1 152 ? 10.047 -2.576 16.300 1.00 98.44 152 ILE A O 1
ATOM 1241 N N . GLY A 1 153 ? 8.171 -1.353 16.483 1.00 98.31 153 GLY A N 1
ATOM 1242 C CA . GLY A 1 153 ? 8.242 -0.765 15.147 1.00 98.31 153 GLY A CA 1
ATOM 1243 C C . GLY A 1 153 ? 9.542 0.004 14.905 1.00 98.31 153 GLY A C 1
ATOM 1244 O O . GLY A 1 153 ? 10.218 -0.230 13.904 1.00 98.31 153 GLY A O 1
ATOM 1245 N N . VAL A 1 154 ? 9.954 0.849 15.857 1.00 98.38 154 VAL A N 1
ATOM 1246 C CA . VAL A 1 154 ? 11.264 1.527 15.821 1.00 98.38 154 VAL A CA 1
ATOM 1247 C C . VAL A 1 154 ? 12.405 0.509 15.804 1.00 98.38 154 VAL A C 1
ATOM 1249 O O . VAL A 1 154 ? 13.330 0.651 15.007 1.00 98.38 154 VAL A O 1
ATOM 1252 N N . GLY A 1 155 ? 12.326 -0.539 16.627 1.00 98.31 155 GLY A N 1
ATOM 1253 C CA . GLY A 1 155 ? 13.299 -1.632 16.637 1.00 98.31 155 GLY A CA 1
ATOM 1254 C C . GLY A 1 155 ? 13.455 -2.303 15.269 1.00 98.31 155 GLY A C 1
ATOM 1255 O O . GLY A 1 155 ? 14.583 -2.483 14.813 1.00 98.31 155 GLY A O 1
ATOM 1256 N N . CYS A 1 156 ? 12.349 -2.598 14.575 1.00 98.00 156 CYS A N 1
ATOM 1257 C CA . CYS A 1 156 ? 12.373 -3.144 13.215 1.00 98.00 156 CYS A CA 1
ATOM 1258 C C . CYS A 1 156 ? 13.095 -2.208 12.239 1.00 98.00 156 CYS A C 1
ATOM 1260 O O . CYS A 1 156 ? 13.959 -2.667 11.498 1.00 98.00 156 CYS A O 1
ATOM 1262 N N . LEU A 1 157 ? 12.796 -0.904 12.270 1.00 97.19 157 LEU A N 1
ATOM 1263 C CA . LEU A 1 157 ? 13.427 0.085 11.387 1.00 97.19 157 LEU A CA 1
ATOM 1264 C C . LEU A 1 157 ? 14.932 0.236 11.663 1.00 97.19 157 LEU A C 1
ATOM 1266 O O . LEU A 1 157 ? 15.729 0.294 10.730 1.00 97.19 157 LEU A O 1
ATOM 1270 N N . VAL A 1 158 ? 15.338 0.240 12.936 1.00 97.25 158 VAL A N 1
ATOM 1271 C CA . VAL A 1 158 ? 16.754 0.297 13.348 1.00 97.25 158 VAL A CA 1
ATOM 1272 C C . VAL A 1 158 ? 17.513 -0.983 12.972 1.00 97.25 158 VAL A C 1
ATOM 1274 O O . VAL A 1 158 ? 18.725 -0.945 12.754 1.00 97.25 158 VAL A O 1
ATOM 1277 N N . ALA A 1 159 ? 16.820 -2.118 12.878 1.00 96.56 159 ALA A N 1
ATOM 1278 C CA . ALA A 1 159 ? 17.405 -3.398 12.496 1.00 96.56 159 ALA A CA 1
ATOM 1279 C C . ALA A 1 159 ? 17.671 -3.527 10.983 1.00 96.56 159 ALA A C 1
ATOM 1281 O O . ALA A 1 159 ? 18.510 -4.341 10.598 1.00 96.56 159 ALA A O 1
ATOM 1282 N N . VAL A 1 160 ? 17.024 -2.712 10.134 1.00 95.06 160 VAL A N 1
ATOM 1283 C CA . VAL A 1 160 ? 17.111 -2.797 8.660 1.00 95.06 160 VAL A CA 1
ATOM 1284 C C . VAL A 1 160 ? 18.557 -2.847 8.136 1.00 95.06 160 VAL A C 1
ATOM 1286 O O . VAL A 1 160 ? 18.858 -3.774 7.386 1.00 95.06 160 VAL A O 1
ATOM 1289 N N . PRO A 1 161 ? 19.493 -1.959 8.543 1.00 92.31 161 PRO A N 1
ATOM 1290 C CA . PRO A 1 161 ? 20.854 -1.974 7.996 1.00 92.31 161 PRO A CA 1
ATOM 1291 C C . PRO A 1 161 ? 21.659 -3.230 8.358 1.00 92.31 161 PRO A C 1
ATOM 1293 O O . PRO A 1 161 ? 22.649 -3.528 7.701 1.00 92.31 161 PRO A O 1
ATOM 1296 N N . ARG A 1 162 ? 21.262 -3.955 9.415 1.00 93.38 162 ARG A N 1
ATOM 1297 C CA . ARG A 1 162 ? 21.925 -5.193 9.859 1.00 93.38 162 ARG A CA 1
ATOM 1298 C C . ARG A 1 162 ? 21.341 -6.449 9.216 1.00 93.38 162 ARG A C 1
ATOM 1300 O O . ARG A 1 162 ? 21.996 -7.484 9.220 1.00 93.38 162 ARG A O 1
ATOM 1307 N N . HIS A 1 163 ? 20.123 -6.366 8.688 1.00 91.75 163 HIS A N 1
ATOM 1308 C CA . HIS A 1 163 ? 19.375 -7.500 8.150 1.00 91.75 163 HIS A CA 1
ATOM 1309 C C . HIS A 1 163 ? 18.791 -7.145 6.783 1.00 91.75 163 HIS A C 1
ATOM 1311 O O . HIS A 1 163 ? 17.575 -7.120 6.602 1.00 91.75 163 HIS A O 1
ATOM 1317 N N . VAL A 1 164 ? 19.675 -6.857 5.827 1.00 90.75 164 VAL A N 1
ATOM 1318 C CA . VAL A 1 164 ? 19.311 -6.400 4.478 1.00 90.75 164 VAL A CA 1
ATOM 1319 C C . VAL A 1 164 ? 18.392 -7.398 3.759 1.00 90.75 164 VAL A C 1
ATOM 1321 O O . VAL A 1 164 ? 17.395 -6.974 3.179 1.00 90.75 164 VAL A O 1
ATOM 1324 N N . ASP A 1 165 ? 18.621 -8.706 3.917 1.00 87.62 165 ASP A N 1
ATOM 1325 C CA . ASP A 1 165 ? 17.780 -9.767 3.327 1.00 87.62 165 ASP A CA 1
ATOM 1326 C C . ASP A 1 165 ? 16.326 -9.758 3.834 1.00 87.62 165 ASP A C 1
ATOM 1328 O O . ASP A 1 165 ? 15.410 -10.211 3.150 1.00 87.62 165 ASP A O 1
ATOM 1332 N N . LEU A 1 166 ? 16.099 -9.228 5.041 1.00 90.56 166 LEU A N 1
ATOM 1333 C CA . LEU A 1 166 ? 14.776 -9.038 5.647 1.00 90.56 166 LEU A CA 1
ATOM 1334 C C . LEU A 1 166 ? 14.302 -7.583 5.558 1.00 90.56 166 LEU A C 1
ATOM 1336 O O . LEU A 1 166 ? 13.229 -7.250 6.070 1.00 90.56 166 LEU A O 1
ATOM 1340 N N . GLY A 1 167 ? 15.091 -6.705 4.938 1.00 92.50 167 GLY A N 1
ATOM 1341 C CA . GLY A 1 167 ? 14.966 -5.261 5.070 1.00 92.50 167 GLY A CA 1
ATOM 1342 C C . GLY A 1 167 ? 13.609 -4.738 4.624 1.00 92.50 167 GLY A C 1
ATOM 1343 O O . GLY A 1 167 ? 13.000 -3.958 5.350 1.00 92.50 167 GLY A O 1
ATOM 1344 N N . LEU A 1 168 ? 13.074 -5.221 3.497 1.00 93.00 168 LEU A N 1
ATOM 1345 C CA . LEU A 1 168 ? 11.743 -4.817 3.037 1.00 93.00 168 LEU A CA 1
ATOM 1346 C C . LEU A 1 168 ? 10.652 -5.205 4.047 1.00 93.00 168 LEU A C 1
ATOM 1348 O O . LEU A 1 168 ? 9.810 -4.381 4.398 1.00 93.00 168 LEU A O 1
ATOM 1352 N N . GLY A 1 169 ? 10.693 -6.435 4.565 1.00 94.50 169 GLY A N 1
ATOM 1353 C CA . GLY A 1 169 ? 9.750 -6.899 5.583 1.00 94.50 169 GLY A CA 1
ATOM 1354 C C . GLY A 1 169 ? 9.842 -6.082 6.874 1.00 94.50 169 GLY A C 1
ATOM 1355 O O . GLY A 1 169 ? 8.815 -5.685 7.422 1.00 94.50 169 GLY A O 1
ATOM 1356 N N . LEU A 1 170 ? 11.063 -5.771 7.320 1.00 96.31 170 LEU A N 1
ATOM 1357 C CA . LEU A 1 170 ? 11.323 -4.946 8.502 1.00 96.31 170 LEU A CA 1
ATOM 1358 C C . LEU A 1 170 ? 10.874 -3.493 8.321 1.00 96.31 170 LEU A C 1
ATOM 1360 O O . LEU A 1 170 ? 10.322 -2.921 9.258 1.00 96.31 170 LEU A O 1
ATOM 1364 N N . VAL A 1 171 ? 11.056 -2.906 7.134 1.00 96.94 171 VAL A N 1
ATOM 1365 C CA . VAL A 1 171 ? 10.554 -1.561 6.813 1.00 96.94 171 VAL A CA 1
ATOM 1366 C C . VAL A 1 171 ? 9.032 -1.537 6.876 1.00 96.94 171 VAL A C 1
ATOM 1368 O O . VAL A 1 171 ? 8.464 -0.694 7.570 1.00 96.94 171 VAL A O 1
ATOM 1371 N N . LEU A 1 172 ? 8.362 -2.473 6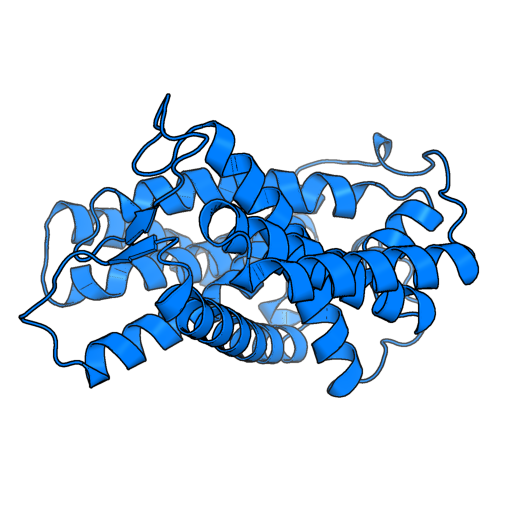.197 1.00 97.56 172 LEU A N 1
ATOM 1372 C CA . LEU A 1 172 ? 6.900 -2.513 6.159 1.00 97.56 172 LEU A CA 1
ATOM 1373 C C . LEU A 1 172 ? 6.311 -2.766 7.552 1.00 97.56 172 LEU A C 1
ATOM 1375 O O . LEU A 1 172 ? 5.499 -1.980 8.042 1.00 97.56 172 LEU A O 1
ATOM 1379 N N . LEU A 1 173 ? 6.779 -3.813 8.237 1.00 98.19 173 LEU A N 1
ATOM 1380 C CA . LEU A 1 173 ? 6.339 -4.128 9.593 1.00 98.19 173 LEU A CA 1
ATOM 1381 C C . LEU A 1 173 ? 6.657 -2.992 10.570 1.00 98.19 173 LEU A C 1
ATOM 1383 O O . LEU A 1 173 ? 5.812 -2.631 11.386 1.00 98.19 173 LEU A O 1
ATOM 1387 N N . GLY A 1 174 ? 7.850 -2.405 10.468 1.00 98.25 174 GLY A N 1
ATOM 1388 C CA . GLY A 1 174 ? 8.289 -1.301 11.311 1.00 98.25 174 GLY A CA 1
ATOM 1389 C C . GLY A 1 174 ? 7.395 -0.073 11.173 1.00 98.25 174 GLY A C 1
ATOM 1390 O O . GLY A 1 174 ? 6.924 0.460 12.177 1.00 98.25 174 GLY A O 1
ATOM 1391 N N . LEU A 1 175 ? 7.085 0.330 9.937 1.00 98.38 175 LEU A N 1
ATOM 1392 C CA . LEU A 1 175 ? 6.169 1.438 9.658 1.00 98.38 175 LEU A CA 1
ATOM 1393 C C . LEU A 1 175 ? 4.744 1.143 10.135 1.00 98.38 175 LEU A C 1
ATOM 1395 O O . LEU A 1 175 ? 4.122 2.011 10.745 1.00 98.38 175 LEU A O 1
ATOM 1399 N N . LEU A 1 176 ? 4.232 -0.071 9.913 1.00 98.62 176 LEU A N 1
ATOM 1400 C CA . LEU A 1 176 ? 2.912 -0.481 10.397 1.00 98.62 176 LEU A CA 1
ATOM 1401 C C . LEU A 1 176 ? 2.823 -0.389 11.927 1.00 98.62 176 LEU A C 1
ATOM 1403 O O . LEU A 1 176 ? 1.919 0.258 12.460 1.00 98.62 176 LEU A O 1
ATOM 1407 N N . LEU A 1 177 ? 3.772 -1.011 12.630 1.00 98.50 177 LEU A N 1
ATOM 1408 C CA . LEU A 1 177 ? 3.797 -1.058 14.092 1.00 98.50 177 LEU A CA 1
ATOM 1409 C C . LEU A 1 177 ? 4.102 0.299 14.727 1.00 98.50 177 LEU A C 1
ATOM 1411 O O . LEU A 1 177 ? 3.719 0.521 15.870 1.00 98.50 177 LEU A O 1
ATOM 1415 N N . LEU A 1 178 ? 4.744 1.215 14.004 1.00 98.50 178 LEU A N 1
ATOM 1416 C CA . LEU A 1 178 ? 4.966 2.581 14.461 1.00 98.50 178 LEU A CA 1
ATOM 1417 C C . LEU A 1 178 ? 3.732 3.467 14.246 1.00 98.50 178 LEU A C 1
ATOM 1419 O O . LEU A 1 178 ? 3.267 4.128 15.174 1.00 98.50 178 LEU A O 1
ATOM 1423 N N . LEU A 1 179 ? 3.197 3.497 13.025 1.00 98.44 179 LEU A N 1
ATOM 1424 C CA . LEU A 1 179 ? 2.201 4.488 12.619 1.00 98.44 179 LEU A CA 1
ATOM 1425 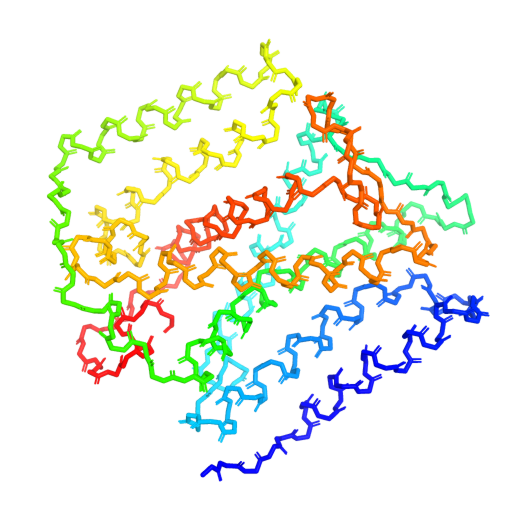C C . LEU A 1 179 ? 0.772 4.104 13.011 1.00 98.44 179 LEU A C 1
ATOM 1427 O O . LEU A 1 179 ? -0.011 4.986 13.363 1.00 98.44 179 LEU A O 1
ATOM 1431 N N . ASP A 1 180 ? 0.412 2.818 12.999 1.00 97.94 180 ASP A N 1
ATOM 1432 C CA . ASP A 1 180 ? -0.958 2.399 13.316 1.00 97.94 180 ASP A CA 1
ATOM 1433 C C . ASP A 1 180 ? -1.346 2.663 14.787 1.00 97.94 180 ASP A C 1
ATOM 1435 O O . ASP A 1 180 ? -2.420 3.231 15.017 1.00 97.94 180 ASP A O 1
ATOM 1439 N N . PRO A 1 181 ? -0.483 2.394 15.798 1.00 97.38 181 PRO A N 1
ATOM 1440 C CA . PRO A 1 181 ? -0.765 2.806 17.173 1.00 97.38 181 PRO A CA 1
ATOM 1441 C C . PRO A 1 181 ? -0.833 4.323 17.336 1.00 97.38 181 PRO A C 1
ATOM 1443 O O . PRO A 1 181 ? -1.668 4.816 18.090 1.00 97.38 181 PRO A O 1
ATOM 1446 N N . ILE A 1 182 ? 0.011 5.071 16.616 1.00 96.69 182 ILE A N 1
ATOM 1447 C CA . ILE A 1 182 ? -0.013 6.537 16.628 1.00 96.69 182 ILE A CA 1
ATOM 1448 C C . ILE A 1 182 ? -1.351 7.061 16.094 1.00 96.69 182 ILE A C 1
ATOM 1450 O O . ILE A 1 182 ? -1.933 7.980 16.678 1.00 96.69 182 ILE A O 1
ATOM 1454 N N . ASN A 1 183 ? -1.842 6.485 14.996 1.00 96.25 183 ASN A N 1
ATOM 1455 C CA . ASN A 1 183 ? -3.143 6.827 14.437 1.00 96.25 183 ASN A CA 1
ATOM 1456 C C . ASN A 1 183 ? -4.256 6.512 15.438 1.00 96.25 183 ASN A C 1
ATOM 1458 O O . ASN A 1 183 ? -5.068 7.389 15.734 1.00 96.25 183 ASN A O 1
ATOM 1462 N N . HIS A 1 184 ? -4.239 5.313 16.026 1.00 95.31 184 HIS A N 1
ATOM 1463 C CA . HIS A 1 184 ? -5.213 4.907 17.035 1.00 95.31 184 HIS A CA 1
ATOM 1464 C C . HIS A 1 184 ? -5.237 5.853 18.246 1.00 95.31 184 HIS A C 1
ATOM 1466 O O . HIS A 1 184 ? -6.301 6.338 18.629 1.00 95.31 184 HIS A O 1
ATOM 1472 N N . GLY A 1 185 ? -4.069 6.180 18.809 1.00 93.69 185 GLY A N 1
ATOM 1473 C CA . GLY A 1 185 ? -3.938 7.083 19.955 1.00 93.69 185 GLY A CA 1
ATOM 1474 C C . GLY A 1 185 ? -4.371 8.525 19.671 1.00 93.69 185 GLY A C 1
ATOM 1475 O O . GLY A 1 185 ? -4.723 9.248 20.599 1.00 93.69 185 GLY A O 1
ATOM 1476 N N . ARG A 1 186 ? -4.389 8.940 18.397 1.00 92.69 186 ARG A N 1
ATOM 1477 C CA . ARG A 1 186 ? -4.881 10.251 17.939 1.00 92.69 186 ARG A CA 1
ATOM 1478 C C . ARG A 1 186 ? -6.344 10.236 17.477 1.00 92.69 186 ARG A C 1
ATOM 1480 O O . ARG A 1 186 ? -6.784 11.208 16.872 1.00 92.69 186 ARG A O 1
ATOM 1487 N N . GLY A 1 187 ? -7.081 9.144 17.700 1.00 90.06 187 GLY A N 1
ATOM 1488 C CA . GLY A 1 187 ? -8.473 9.012 17.251 1.00 90.06 187 GLY A CA 1
ATOM 1489 C C . GLY A 1 187 ? -8.632 8.922 15.728 1.00 90.06 187 GLY A C 1
ATOM 1490 O O . GLY A 1 187 ? -9.729 9.094 15.206 1.00 90.06 187 GLY A O 1
ATOM 1491 N N . ARG A 1 188 ? -7.547 8.659 14.991 1.00 92.06 188 ARG A N 1
ATOM 1492 C CA . ARG A 1 188 ? -7.562 8.498 13.532 1.00 92.06 188 ARG A CA 1
ATOM 1493 C C . ARG A 1 188 ? -7.928 7.055 13.161 1.00 92.06 188 ARG A C 1
ATOM 1495 O O . ARG A 1 188 ? -7.702 6.133 13.960 1.00 92.06 188 ARG A O 1
ATOM 1502 N N . PRO A 1 189 ? -8.433 6.818 11.936 1.00 93.31 189 PRO A N 1
ATOM 1503 C CA . PRO A 1 189 ? -8.590 5.463 11.425 1.00 93.31 189 PRO A CA 1
ATOM 1504 C C . PRO A 1 189 ? -7.288 4.661 11.540 1.00 93.31 189 PRO A C 1
ATOM 1506 O O . PRO A 1 189 ? -6.205 5.150 11.227 1.00 93.31 189 PRO A O 1
ATOM 1509 N N . SER A 1 190 ? -7.408 3.441 12.053 1.00 95.88 190 SER A N 1
ATOM 1510 C CA . SER A 1 190 ? -6.297 2.529 12.349 1.00 95.88 190 SER A CA 1
ATOM 1511 C C . SER A 1 190 ? -6.812 1.093 12.366 1.00 95.88 190 SER A C 1
ATOM 1513 O O . SER A 1 190 ? -7.961 0.851 12.755 1.00 95.88 190 SER A O 1
ATOM 1515 N N . LEU A 1 191 ? -5.972 0.135 11.981 1.00 96.00 191 LEU A N 1
ATOM 1516 C CA . LEU A 1 191 ? -6.297 -1.290 12.054 1.00 96.00 191 LEU A CA 1
ATOM 1517 C C . LEU A 1 191 ? -6.466 -1.726 13.512 1.00 96.00 191 LEU A C 1
ATOM 1519 O O . LEU A 1 191 ? -7.421 -2.42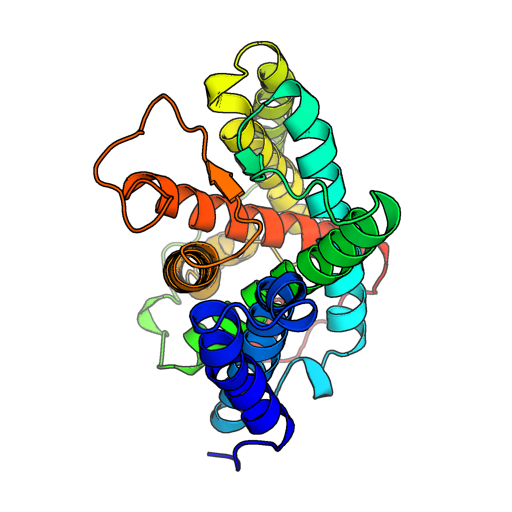9 13.839 1.00 96.00 191 LEU A O 1
ATOM 1523 N N . LEU A 1 192 ? -5.615 -1.228 14.412 1.00 95.56 192 LEU A N 1
ATOM 1524 C CA . LEU A 1 192 ? -5.754 -1.407 15.856 1.00 95.56 192 LEU A CA 1
ATOM 1525 C C . LEU A 1 192 ? -7.086 -0.871 16.376 1.00 95.56 192 LEU A C 1
ATOM 1527 O O . LEU A 1 192 ? -7.721 -1.538 17.190 1.00 95.56 192 LEU A O 1
ATOM 1531 N N . GLY A 1 193 ? -7.545 0.282 15.885 1.00 94.38 193 GLY A N 1
ATOM 1532 C CA . GLY A 1 193 ? -8.857 0.823 16.232 1.00 94.38 193 GLY A CA 1
ATOM 1533 C C . GLY A 1 193 ? -10.010 -0.081 15.790 1.00 94.38 193 GLY A C 1
ATOM 1534 O O . GLY A 1 193 ? -10.956 -0.278 16.552 1.00 94.38 193 GLY A O 1
ATOM 1535 N N . GLN A 1 194 ? -9.916 -0.678 14.598 1.00 94.31 194 GLN A N 1
ATOM 1536 C CA . GLN A 1 194 ? -10.907 -1.642 14.105 1.00 94.31 194 GLN A CA 1
ATOM 1537 C C . GLN A 1 194 ? -10.941 -2.907 14.984 1.00 94.31 194 GLN A C 1
ATOM 1539 O O . GLN A 1 194 ? -11.998 -3.297 15.491 1.00 94.31 194 GLN A O 1
ATOM 1544 N N . LEU A 1 195 ? -9.769 -3.475 15.291 1.00 95.25 195 LEU A N 1
ATOM 1545 C CA . LEU A 1 195 ? -9.635 -4.632 16.186 1.00 95.25 195 LEU A CA 1
ATOM 1546 C C . LEU A 1 195 ? -10.122 -4.335 17.616 1.00 95.25 195 LEU A C 1
ATOM 1548 O O . LEU A 1 195 ? -10.758 -5.184 18.246 1.00 95.25 195 LEU A O 1
ATOM 1552 N N . ALA A 1 196 ? -9.872 -3.128 18.131 1.00 94.06 196 ALA A N 1
ATOM 1553 C CA . ALA A 1 196 ? -10.342 -2.695 19.446 1.00 94.06 196 ALA A CA 1
ATOM 1554 C C . ALA A 1 196 ? -11.875 -2.607 19.522 1.00 94.06 196 ALA A C 1
ATOM 1556 O O . ALA A 1 196 ? -12.465 -2.924 20.555 1.00 94.06 196 ALA A O 1
ATOM 1557 N N . ARG A 1 197 ? -12.540 -2.248 18.417 1.00 93.31 197 ARG A N 1
ATOM 1558 C CA . ARG A 1 197 ? -14.010 -2.230 18.320 1.00 93.31 197 ARG A CA 1
ATOM 1559 C C . ARG A 1 197 ? -14.631 -3.603 18.058 1.00 93.31 197 ARG A C 1
ATOM 1561 O O . ARG A 1 197 ? -15.838 -3.763 18.235 1.00 93.31 197 ARG A O 1
ATOM 1568 N N . GLY A 1 198 ? -13.827 -4.604 17.701 1.00 93.69 198 GLY A N 1
ATOM 1569 C CA . GLY A 1 198 ? -14.325 -5.921 17.303 1.00 93.69 198 GLY A CA 1
ATOM 1570 C C . GLY A 1 198 ? -14.813 -5.966 15.851 1.00 93.69 198 GLY A C 1
ATOM 1571 O O . GLY A 1 198 ? -15.572 -6.868 15.493 1.00 93.69 198 GLY A O 1
ATOM 1572 N N . ASP A 1 199 ? -14.396 -5.001 15.026 1.00 93.81 199 ASP A N 1
ATOM 1573 C CA . ASP A 1 199 ? -14.648 -4.972 13.587 1.00 93.81 199 ASP A CA 1
ATOM 1574 C C . ASP A 1 199 ? -13.405 -5.463 12.840 1.00 93.81 199 ASP A C 1
ATOM 1576 O O . ASP A 1 199 ? -12.377 -4.795 12.774 1.00 93.81 199 ASP A O 1
ATOM 1580 N N . TYR A 1 200 ? -13.483 -6.673 12.298 1.00 95.31 200 TYR A N 1
ATOM 1581 C CA . TYR A 1 200 ? -12.367 -7.329 11.622 1.00 95.31 200 TYR A CA 1
ATOM 1582 C C . TYR A 1 200 ? -12.459 -7.161 10.104 1.00 95.31 200 TYR A C 1
ATOM 1584 O O . TYR A 1 200 ? -11.605 -7.675 9.388 1.00 95.31 200 TYR A O 1
ATOM 1592 N N . ARG A 1 201 ? -13.458 -6.428 9.585 1.00 94.94 201 ARG A N 1
ATOM 1593 C CA . ARG A 1 201 ? -13.671 -6.283 8.138 1.00 94.94 201 ARG A CA 1
ATOM 1594 C C . ARG A 1 201 ? -12.457 -5.672 7.451 1.00 94.94 201 ARG A C 1
ATOM 1596 O O . ARG A 1 201 ? -11.912 -6.303 6.558 1.00 94.94 201 ARG A O 1
ATOM 1603 N N . VAL A 1 202 ? -11.996 -4.495 7.879 1.00 94.69 202 VAL A N 1
ATOM 1604 C CA . VAL A 1 202 ? -10.821 -3.845 7.265 1.00 94.69 202 VAL A CA 1
ATOM 1605 C C . VAL A 1 202 ? -9.526 -4.625 7.543 1.00 94.69 202 VAL A C 1
ATOM 1607 O O . VAL A 1 202 ? -8.850 -4.948 6.570 1.00 94.69 202 VAL A O 1
ATOM 1610 N N . PRO A 1 203 ? -9.196 -5.025 8.793 1.00 96.06 203 PRO A N 1
ATOM 1611 C CA . PRO A 1 203 ? -7.979 -5.799 9.071 1.00 96.06 203 PRO A CA 1
ATOM 1612 C C . PRO A 1 203 ? -7.856 -7.123 8.308 1.00 96.06 203 PRO A C 1
ATOM 1614 O O . PRO A 1 203 ? -6.745 -7.598 8.109 1.00 96.06 203 PRO A O 1
ATOM 1617 N N . VAL A 1 204 ? -8.972 -7.729 7.891 1.00 96.38 204 VAL A N 1
ATOM 1618 C CA . VAL A 1 204 ? -8.978 -8.986 7.127 1.00 96.38 204 VAL A CA 1
ATOM 1619 C C . VAL A 1 204 ? -9.088 -8.733 5.625 1.00 96.38 204 VAL A C 1
ATOM 1621 O O . VAL A 1 204 ? -8.304 -9.270 4.848 1.00 96.38 204 VAL A O 1
ATOM 1624 N N . LEU A 1 205 ? -10.053 -7.921 5.190 1.00 96.69 205 LEU A N 1
ATOM 1625 C CA . LEU A 1 205 ? -10.342 -7.749 3.766 1.00 96.69 205 LEU A CA 1
ATOM 1626 C C . LEU A 1 205 ? -9.307 -6.885 3.057 1.00 96.69 205 LEU A C 1
ATOM 1628 O O . LEU A 1 205 ? -9.074 -7.123 1.879 1.00 96.69 205 LEU A O 1
ATOM 1632 N N . LEU A 1 206 ? -8.665 -5.926 3.733 1.00 96.75 206 LEU A N 1
ATOM 1633 C CA . LEU A 1 206 ? -7.635 -5.101 3.101 1.00 96.75 206 LEU A CA 1
ATOM 1634 C C . LEU A 1 206 ? -6.411 -5.940 2.692 1.00 96.75 206 LEU A C 1
ATOM 1636 O O . LEU A 1 206 ? -6.063 -5.905 1.508 1.00 96.75 206 LEU A O 1
ATOM 1640 N N . PRO A 1 207 ? -5.790 -6.736 3.589 1.00 97.19 207 PRO A N 1
ATOM 1641 C CA . PRO A 1 207 ? -4.716 -7.635 3.188 1.00 97.19 207 PRO A CA 1
ATOM 1642 C C . PRO A 1 207 ? -5.158 -8.617 2.107 1.00 97.19 207 PRO A C 1
ATOM 1644 O O . PRO A 1 207 ? -4.507 -8.703 1.073 1.00 97.19 207 PRO A O 1
ATOM 1647 N N . LEU A 1 208 ? -6.294 -9.302 2.290 1.00 96.69 208 LEU A N 1
ATOM 1648 C CA . LEU A 1 208 ? -6.754 -10.326 1.346 1.00 96.69 208 LEU A CA 1
ATOM 1649 C C . LEU A 1 208 ? -7.064 -9.758 -0.043 1.00 96.69 208 LEU A C 1
ATOM 1651 O O . LEU A 1 208 ? -6.640 -10.328 -1.046 1.00 96.69 208 LEU A O 1
ATOM 1655 N N . ALA A 1 209 ? -7.771 -8.628 -0.122 1.00 95.31 209 ALA A N 1
ATOM 1656 C CA . ALA A 1 209 ? -8.067 -7.980 -1.396 1.00 95.31 209 ALA A CA 1
ATOM 1657 C C . ALA A 1 209 ? -6.780 -7.537 -2.100 1.00 95.31 209 ALA A C 1
ATOM 1659 O O . ALA A 1 209 ? -6.665 -7.685 -3.315 1.00 95.31 209 ALA A O 1
ATOM 1660 N N . THR A 1 210 ? -5.790 -7.052 -1.349 1.00 95.81 210 THR A N 1
ATOM 1661 C CA . THR A 1 210 ? -4.512 -6.614 -1.926 1.00 95.81 210 THR A CA 1
ATOM 1662 C C . THR A 1 210 ? -3.641 -7.790 -2.348 1.00 95.81 210 THR A C 1
ATOM 1664 O O . THR A 1 210 ? -2.995 -7.702 -3.381 1.00 95.81 210 THR A O 1
ATOM 1667 N N . MET A 1 211 ? -3.672 -8.920 -1.635 1.00 95.56 211 MET A N 1
ATOM 1668 C CA . MET A 1 211 ? -3.024 -10.163 -2.072 1.00 95.56 211 MET A CA 1
ATOM 1669 C C . MET A 1 211 ? -3.596 -10.645 -3.411 1.00 95.56 211 MET A C 1
ATOM 1671 O O . MET A 1 211 ? -2.839 -10.940 -4.331 1.00 95.56 211 MET A O 1
ATOM 1675 N N . LEU A 1 212 ? -4.928 -10.658 -3.549 1.00 93.56 212 LEU A N 1
ATOM 1676 C CA . LEU A 1 212 ? -5.597 -11.023 -4.803 1.00 93.56 212 LEU A CA 1
ATOM 1677 C C . LEU A 1 212 ? -5.291 -10.026 -5.924 1.00 93.56 212 LEU A C 1
ATOM 1679 O O . LEU A 1 212 ? -5.012 -10.423 -7.051 1.00 93.56 212 LEU A O 1
ATOM 1683 N N . THR A 1 213 ? -5.300 -8.731 -5.611 1.00 91.31 213 THR A N 1
ATOM 1684 C CA . THR A 1 213 ? -4.937 -7.691 -6.581 1.00 91.31 213 THR A CA 1
ATOM 1685 C C . THR A 1 213 ? -3.452 -7.777 -6.950 1.00 91.31 213 THR A C 1
ATOM 1687 O O . THR A 1 213 ? -3.100 -7.507 -8.090 1.00 91.31 213 THR A O 1
ATOM 1690 N N . GLY A 1 214 ? -2.591 -8.239 -6.041 1.00 91.69 214 GLY A N 1
ATOM 1691 C CA . GLY A 1 214 ? -1.189 -8.554 -6.308 1.00 91.69 214 GLY A CA 1
ATOM 1692 C C . GLY A 1 214 ? -1.034 -9.627 -7.383 1.00 91.69 214 GLY A C 1
ATOM 1693 O O . GLY A 1 214 ? -0.225 -9.456 -8.283 1.00 91.69 214 GLY A O 1
ATOM 1694 N N . VAL A 1 215 ? -1.873 -10.672 -7.383 1.00 91.25 215 VAL A N 1
ATOM 1695 C CA . VAL A 1 215 ? -1.881 -11.687 -8.461 1.00 91.25 215 VAL A CA 1
ATOM 1696 C C . VAL A 1 215 ? -2.205 -11.055 -9.816 1.00 91.25 215 VAL A C 1
ATOM 1698 O O . VAL A 1 215 ? -1.566 -11.366 -10.818 1.00 91.25 215 VAL A O 1
ATOM 1701 N N . VAL A 1 216 ? -3.170 -10.132 -9.852 1.00 89.88 216 VAL A N 1
ATOM 1702 C CA . VAL A 1 216 ? -3.517 -9.385 -11.072 1.00 89.88 216 VAL A CA 1
ATOM 1703 C C . VAL A 1 216 ? -2.371 -8.454 -11.493 1.00 89.88 216 VAL A C 1
ATOM 1705 O O . VAL A 1 216 ? -2.041 -8.371 -12.674 1.00 89.88 216 VAL A O 1
ATOM 1708 N N . GLY A 1 217 ? -1.725 -7.798 -10.529 1.00 90.81 217 GLY A N 1
ATOM 1709 C CA . GLY A 1 217 ? -0.545 -6.969 -10.752 1.00 90.81 217 GLY A CA 1
ATOM 1710 C C . GLY A 1 217 ? 0.622 -7.754 -11.344 1.00 90.81 217 GLY A C 1
ATOM 1711 O O . GLY A 1 217 ? 1.273 -7.271 -12.268 1.00 90.81 217 GLY A O 1
ATOM 1712 N N . GLU A 1 218 ? 0.850 -8.974 -10.870 1.00 91.50 218 GLU A N 1
ATOM 1713 C CA . GLU A 1 218 ? 1.881 -9.867 -11.392 1.00 91.50 218 GLU A CA 1
ATOM 1714 C C . GLU A 1 218 ? 1.549 -10.390 -12.794 1.00 91.50 218 GLU A C 1
ATOM 1716 O O . GLU A 1 218 ? 2.424 -10.433 -13.659 1.00 91.50 218 GLU A O 1
ATOM 1721 N N . MET A 1 219 ? 0.272 -10.672 -13.076 1.00 90.81 219 MET A N 1
ATOM 1722 C CA . MET A 1 219 ? -0.198 -11.002 -14.426 1.00 90.81 219 MET A CA 1
ATOM 1723 C C . MET A 1 219 ? 0.105 -9.878 -15.431 1.00 90.81 219 MET A C 1
ATOM 1725 O O . MET A 1 219 ? 0.500 -10.157 -16.564 1.00 90.81 219 MET A O 1
ATOM 1729 N N . TRP A 1 220 ? -0.057 -8.611 -15.033 1.00 90.06 220 TRP A N 1
ATOM 1730 C CA . TRP A 1 220 ? 0.295 -7.463 -15.876 1.00 90.06 220 TRP A CA 1
ATOM 1731 C C . TRP A 1 220 ? 1.809 -7.241 -15.984 1.00 90.06 220 TRP A C 1
ATOM 1733 O O . TRP A 1 220 ? 2.275 -6.758 -17.015 1.00 90.06 220 TRP A O 1
ATOM 1743 N N . ASN A 1 221 ? 2.577 -7.576 -14.943 1.00 90.06 221 ASN A N 1
ATOM 1744 C CA . ASN A 1 221 ? 4.028 -7.366 -14.900 1.00 90.06 221 ASN A CA 1
ATOM 1745 C C . ASN A 1 221 ? 4.758 -8.413 -15.752 1.00 90.06 221 ASN A C 1
ATOM 1747 O O . ASN A 1 221 ? 5.734 -8.099 -16.427 1.00 90.06 221 ASN A O 1
ATOM 1751 N N . TYR A 1 222 ? 4.254 -9.646 -15.777 1.00 88.12 222 TYR A N 1
ATOM 1752 C CA . TYR A 1 222 ? 4.889 -10.773 -16.455 1.00 88.12 222 TYR A CA 1
ATOM 1753 C C . TYR A 1 222 ? 5.255 -10.515 -17.938 1.00 88.12 222 TYR A C 1
ATOM 1755 O O . TYR A 1 222 ? 6.416 -10.758 -18.304 1.00 8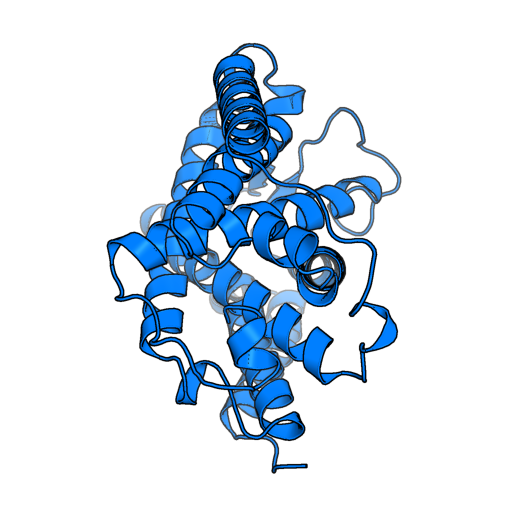8.12 222 TYR A O 1
ATOM 1763 N N . PRO A 1 223 ? 4.345 -9.986 -18.789 1.00 86.75 223 PRO A N 1
ATOM 1764 C CA . PRO A 1 223 ? 4.657 -9.637 -20.177 1.00 86.75 223 PRO A CA 1
ATOM 1765 C C . PRO A 1 223 ? 5.195 -8.201 -20.357 1.00 86.75 223 PRO A C 1
ATOM 1767 O O . PRO A 1 223 ? 5.442 -7.785 -21.490 1.00 86.75 223 PRO A O 1
ATOM 1770 N N . ALA A 1 224 ? 5.351 -7.415 -19.284 1.00 84.06 224 ALA A N 1
ATOM 1771 C CA . ALA A 1 224 ? 5.733 -6.009 -19.387 1.00 84.06 224 ALA A CA 1
ATOM 1772 C C . ALA A 1 224 ? 7.193 -5.821 -19.838 1.00 84.06 224 ALA A C 1
ATOM 1774 O O . ALA A 1 224 ? 8.091 -6.607 -19.528 1.00 84.06 224 ALA A O 1
ATOM 1775 N N . SER A 1 225 ? 7.437 -4.726 -20.561 1.00 77.88 225 SER A N 1
ATOM 1776 C CA . SER A 1 225 ? 8.772 -4.276 -20.955 1.00 77.88 225 SER A CA 1
ATOM 1777 C C . SER A 1 225 ? 8.894 -2.777 -20.656 1.00 77.88 225 SER A C 1
ATOM 1779 O O . SER A 1 225 ? 8.210 -1.981 -21.298 1.00 77.88 225 SER A O 1
ATOM 1781 N N . PRO A 1 226 ? 9.718 -2.362 -19.678 1.00 77.31 226 PRO A N 1
ATOM 1782 C CA . PRO A 1 226 ? 10.408 -3.183 -18.690 1.00 77.31 226 PRO A CA 1
ATOM 1783 C C . PRO A 1 226 ? 9.455 -3.772 -17.647 1.00 77.31 226 PRO A C 1
ATOM 1785 O O . PRO A 1 226 ? 8.403 -3.202 -17.360 1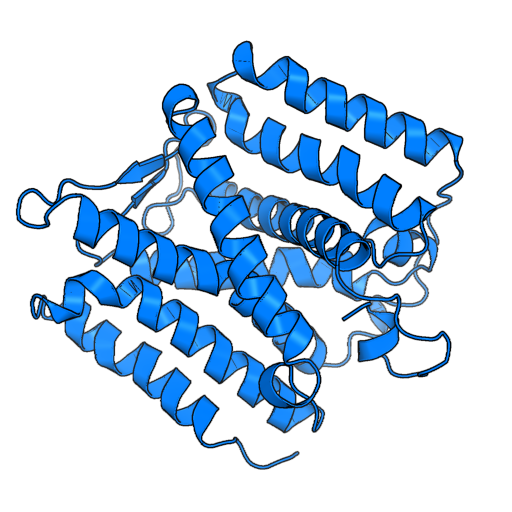.00 77.31 226 PRO A O 1
ATOM 1788 N N . LYS A 1 227 ? 9.888 -4.869 -17.033 1.00 83.69 227 LYS A N 1
ATOM 1789 C CA . LYS A 1 227 ? 9.254 -5.485 -15.866 1.00 83.69 227 LYS A CA 1
ATOM 1790 C C . LYS A 1 227 ? 10.149 -5.398 -14.642 1.00 83.69 227 LYS A C 1
ATOM 1792 O O . LYS A 1 227 ? 11.363 -5.214 -14.772 1.00 83.69 227 LYS A O 1
ATOM 1797 N N . TRP A 1 228 ? 9.566 -5.539 -13.460 1.00 85.56 228 TRP A N 1
ATOM 1798 C CA . TRP A 1 228 ? 10.338 -5.746 -12.238 1.00 85.56 228 TRP A CA 1
ATOM 1799 C C . TRP A 1 228 ? 10.446 -7.230 -11.903 1.00 85.56 228 TRP A C 1
ATOM 1801 O O . TRP A 1 228 ? 9.575 -8.026 -12.257 1.00 85.56 228 TRP A O 1
ATOM 1811 N N . ARG A 1 229 ? 11.511 -7.583 -11.186 1.00 86.81 229 ARG A N 1
ATOM 1812 C CA . ARG A 1 229 ? 11.713 -8.896 -10.574 1.00 86.81 229 ARG A CA 1
ATOM 1813 C C . ARG A 1 229 ? 12.032 -8.732 -9.103 1.00 86.81 229 ARG A C 1
ATOM 1815 O O . ARG A 1 229 ? 12.765 -7.812 -8.732 1.00 86.81 229 ARG A O 1
ATOM 1822 N N . TYR A 1 230 ? 11.481 -9.619 -8.289 1.00 86.81 230 TYR A N 1
ATOM 1823 C CA . TYR A 1 230 ? 11.711 -9.625 -6.853 1.00 86.81 230 TYR A CA 1
ATOM 1824 C C . TYR A 1 230 ? 12.975 -10.401 -6.516 1.00 86.81 230 TYR A C 1
ATOM 1826 O O . TYR A 1 230 ? 13.291 -11.400 -7.154 1.00 86.81 230 TYR A O 1
ATOM 1834 N N . HIS A 1 231 ? 13.681 -9.939 -5.492 1.00 84.38 231 HIS A N 1
ATOM 1835 C CA . HIS A 1 231 ? 14.810 -10.642 -4.913 1.00 84.38 231 HIS A CA 1
ATOM 1836 C C . HIS A 1 231 ? 14.471 -10.964 -3.456 1.00 84.38 231 HIS A C 1
ATOM 1838 O O . HIS A 1 231 ? 14.635 -10.140 -2.556 1.00 84.38 231 HIS A O 1
ATOM 1844 N N . VAL A 1 232 ? 13.925 -12.160 -3.235 1.00 80.44 232 VAL A N 1
ATOM 1845 C CA . VAL A 1 232 ? 13.414 -12.619 -1.932 1.00 80.44 232 VAL A CA 1
ATOM 1846 C C . VAL A 1 232 ? 14.089 -13.939 -1.538 1.00 80.44 232 VAL A C 1
ATOM 1848 O O . VAL A 1 232 ? 13.473 -15.002 -1.597 1.00 80.44 232 VAL A O 1
ATOM 1851 N N . PRO A 1 233 ? 15.368 -13.891 -1.117 1.00 75.00 233 PRO A N 1
ATOM 1852 C CA . PRO A 1 233 ? 16.250 -15.062 -1.076 1.00 75.00 233 PRO A CA 1
ATOM 1853 C C . PRO A 1 233 ? 15.756 -16.192 -0.161 1.00 75.00 233 PRO A C 1
ATOM 1855 O O . PRO A 1 233 ? 16.055 -17.357 -0.394 1.00 75.00 233 PRO A O 1
ATOM 1858 N N . LEU A 1 234 ? 14.971 -15.871 0.870 1.00 80.81 234 LEU A N 1
ATOM 1859 C CA . LEU A 1 234 ? 14.470 -16.852 1.837 1.00 80.81 234 LEU A CA 1
ATOM 1860 C C . LEU A 1 234 ? 13.280 -17.680 1.333 1.00 80.81 234 LEU A C 1
ATOM 1862 O O . LEU A 1 234 ? 12.949 -18.696 1.940 1.00 80.81 234 LEU A O 1
ATOM 1866 N N . ILE A 1 235 ? 12.596 -17.224 0.282 1.00 86.06 235 ILE A N 1
ATOM 1867 C CA . ILE A 1 235 ? 11.321 -17.799 -0.167 1.00 86.06 235 ILE A CA 1
ATOM 1868 C C . ILE A 1 235 ? 11.245 -17.955 -1.689 1.00 86.06 235 ILE A C 1
ATOM 1870 O O . ILE A 1 235 ? 10.147 -17.985 -2.231 1.00 86.06 235 ILE A O 1
ATOM 1874 N N . ASP A 1 236 ? 12.384 -18.052 -2.375 1.00 86.69 236 ASP A N 1
ATOM 1875 C CA . ASP A 1 236 ? 12.496 -18.063 -3.842 1.00 86.69 236 ASP A CA 1
ATOM 1876 C C . ASP A 1 236 ? 12.075 -19.406 -4.487 1.00 86.69 236 ASP A C 1
ATOM 1878 O O . ASP A 1 236 ? 12.855 -20.107 -5.127 1.00 86.69 236 ASP A O 1
ATOM 1882 N N . PHE A 1 237 ? 10.829 -19.830 -4.263 1.00 87.44 237 PHE A N 1
ATOM 1883 C CA . PHE A 1 237 ? 10.278 -21.088 -4.773 1.00 87.44 237 PHE A CA 1
ATOM 1884 C C . PHE A 1 237 ? 8.767 -21.000 -5.047 1.00 87.44 237 PHE A C 1
ATOM 1886 O O . PHE A 1 237 ? 8.073 -20.113 -4.557 1.00 87.44 237 PHE A O 1
ATOM 1893 N N . TRP A 1 238 ? 8.238 -21.950 -5.833 1.00 89.06 238 TRP A N 1
ATOM 1894 C CA . TRP A 1 238 ? 6.813 -22.023 -6.217 1.00 89.06 238 TRP A CA 1
ATOM 1895 C C . TRP A 1 238 ? 6.267 -20.697 -6.768 1.00 89.06 238 TRP A C 1
ATOM 1897 O O . TRP A 1 238 ? 5.316 -20.116 -6.244 1.00 89.06 238 TRP A O 1
ATOM 1907 N N . HIS A 1 239 ? 6.905 -20.210 -7.827 1.00 87.69 239 HIS A N 1
ATOM 1908 C CA . HIS A 1 239 ? 6.572 -18.940 -8.457 1.00 87.69 239 HIS A CA 1
ATOM 1909 C C . HIS A 1 239 ? 5.181 -18.940 -9.100 1.00 87.69 239 HIS A C 1
ATOM 1911 O O . HIS A 1 239 ? 4.813 -19.862 -9.830 1.00 87.69 239 HIS A O 1
ATOM 1917 N N . VAL A 1 240 ? 4.439 -17.858 -8.866 1.00 87.75 240 VAL A N 1
ATOM 1918 C CA . VAL A 1 240 ? 3.259 -17.465 -9.639 1.00 87.75 240 VAL A CA 1
ATOM 1919 C C . VAL A 1 240 ? 3.631 -16.163 -10.345 1.00 87.75 240 VAL A C 1
ATOM 1921 O O . VAL A 1 240 ? 3.707 -15.114 -9.711 1.00 87.75 240 VAL A O 1
ATOM 1924 N N . PHE A 1 241 ? 3.899 -16.243 -11.651 1.00 90.50 241 PHE A N 1
ATOM 1925 C CA . PHE A 1 241 ? 4.578 -15.193 -12.427 1.00 90.50 241 PHE A CA 1
ATOM 1926 C C . PHE A 1 241 ? 6.007 -14.920 -11.916 1.00 90.50 241 PHE A C 1
ATOM 1928 O O . PHE A 1 241 ? 6.789 -15.862 -11.836 1.00 90.50 241 PHE A O 1
ATOM 1935 N N . GLU A 1 242 ? 6.374 -13.669 -11.614 1.00 86.50 242 GLU A N 1
ATOM 1936 C CA . GLU A 1 242 ? 7.719 -13.294 -11.137 1.00 86.50 242 GLU A CA 1
ATOM 1937 C C . GLU A 1 242 ? 7.819 -13.307 -9.594 1.00 86.50 242 GLU A C 1
ATOM 1939 O O . GLU A 1 242 ? 8.890 -13.047 -9.051 1.00 86.50 242 GLU A O 1
ATOM 1944 N N . MET A 1 243 ? 6.727 -13.609 -8.876 1.00 90.44 243 MET A N 1
ATOM 1945 C CA . MET A 1 243 ? 6.669 -13.603 -7.409 1.00 90.44 243 MET A CA 1
ATOM 1946 C C . MET A 1 243 ? 6.510 -15.027 -6.849 1.00 90.44 243 MET A C 1
ATOM 1948 O O . MET A 1 243 ? 5.631 -15.771 -7.299 1.00 90.44 243 MET A O 1
ATOM 1952 N N . PRO A 1 244 ? 7.286 -15.429 -5.827 1.00 90.44 244 PRO A N 1
ATOM 1953 C CA . PRO A 1 244 ? 7.028 -16.663 -5.091 1.00 90.44 244 PRO A CA 1
ATOM 1954 C C . PRO A 1 244 ? 5.654 -16.683 -4.428 1.00 90.44 244 PRO A C 1
ATOM 1956 O O . PRO A 1 244 ? 5.169 -15.649 -3.962 1.00 90.44 244 PRO A O 1
ATOM 1959 N N . LEU A 1 245 ? 5.051 -17.865 -4.275 1.00 88.81 245 LEU A N 1
ATOM 1960 C CA . LEU A 1 245 ? 3.732 -18.001 -3.647 1.00 88.81 245 LEU A CA 1
ATOM 1961 C C . LEU A 1 245 ? 3.676 -17.384 -2.235 1.00 88.81 245 LEU A C 1
ATOM 1963 O O . LEU A 1 245 ? 2.711 -16.706 -1.884 1.00 88.81 245 LEU A O 1
ATOM 1967 N N . LEU A 1 246 ? 4.726 -17.569 -1.428 1.00 89.94 246 LEU A N 1
ATOM 1968 C CA . LEU A 1 246 ? 4.811 -16.956 -0.096 1.00 89.94 246 LEU A CA 1
ATOM 1969 C C . LEU A 1 246 ? 5.029 -15.438 -0.153 1.00 89.94 246 LEU A C 1
ATOM 1971 O O . LEU A 1 246 ? 4.649 -14.723 0.775 1.00 89.94 246 LEU A O 1
ATOM 1975 N N . GLY A 1 247 ? 5.572 -14.931 -1.259 1.00 90.12 247 GLY A N 1
ATOM 1976 C CA . GLY A 1 247 ? 5.750 -13.507 -1.503 1.00 90.12 247 GLY A CA 1
ATOM 1977 C C . GLY A 1 247 ? 4.428 -12.738 -1.487 1.00 90.12 247 GLY A C 1
ATOM 1978 O O . GLY A 1 247 ? 4.399 -11.577 -1.075 1.00 90.12 247 GLY A O 1
ATOM 1979 N N . PHE A 1 248 ? 3.306 -13.391 -1.813 1.00 92.50 248 PHE A N 1
ATOM 1980 C CA . PHE A 1 248 ? 2.001 -12.732 -1.801 1.00 92.50 248 PHE A CA 1
ATOM 1981 C C . PHE A 1 248 ? 1.567 -12.267 -0.407 1.00 92.50 248 PHE A C 1
ATOM 1983 O O . PHE A 1 248 ? 0.892 -11.245 -0.301 1.00 92.50 248 PHE A O 1
ATOM 1990 N N . PHE A 1 249 ? 2.007 -12.920 0.676 1.00 93.69 249 PHE A N 1
ATOM 1991 C CA . PHE A 1 249 ? 1.773 -12.414 2.038 1.00 93.69 249 PHE A CA 1
ATOM 1992 C C . PHE A 1 249 ? 2.429 -11.043 2.269 1.00 93.69 249 PHE A C 1
ATOM 1994 O O . PHE A 1 249 ? 1.910 -10.232 3.042 1.00 93.69 249 PHE A O 1
ATOM 2001 N N . GLY A 1 250 ? 3.506 -10.745 1.538 1.00 93.75 250 GLY A N 1
ATOM 2002 C CA . GLY A 1 250 ? 4.125 -9.425 1.484 1.00 93.75 250 GLY A CA 1
ATOM 2003 C C . GLY A 1 250 ? 3.163 -8.339 1.001 1.00 93.75 250 GLY A C 1
ATOM 2004 O O . GLY A 1 250 ? 3.143 -7.264 1.594 1.00 93.75 250 GLY A O 1
ATOM 2005 N N . TYR A 1 251 ? 2.285 -8.615 0.023 1.00 94.88 251 TYR A N 1
ATOM 2006 C CA . TYR A 1 251 ? 1.245 -7.657 -0.388 1.00 94.88 251 TYR A CA 1
ATOM 2007 C C . TYR A 1 251 ? 0.228 -7.392 0.728 1.00 94.88 251 TYR A C 1
ATOM 2009 O O . TYR A 1 251 ? -0.252 -6.269 0.865 1.00 94.88 251 TYR A O 1
ATOM 2017 N N . GLY A 1 252 ? -0.080 -8.392 1.558 1.00 97.06 252 GLY A N 1
ATOM 2018 C CA . GLY A 1 252 ? -0.959 -8.216 2.717 1.00 97.06 252 GLY A CA 1
ATOM 2019 C C . GLY A 1 252 ? -0.344 -7.314 3.796 1.00 97.06 252 GLY A C 1
ATOM 2020 O O . GLY A 1 252 ? -1.014 -6.420 4.331 1.00 97.06 252 GLY A O 1
ATOM 2021 N N . LEU A 1 253 ? 0.950 -7.505 4.078 1.00 97.25 253 LEU A N 1
ATOM 2022 C CA . LEU A 1 253 ? 1.715 -6.634 4.975 1.00 97.25 253 LEU A CA 1
ATOM 2023 C C . LEU A 1 253 ? 1.853 -5.218 4.396 1.00 97.25 253 LEU A C 1
ATOM 2025 O O . LEU A 1 253 ? 1.640 -4.237 5.113 1.00 97.25 253 LEU A O 1
ATOM 2029 N N . LEU A 1 254 ? 2.144 -5.107 3.098 1.00 97.06 254 LEU A N 1
ATOM 2030 C CA . LEU A 1 254 ? 2.205 -3.841 2.372 1.00 97.06 254 LEU A CA 1
ATOM 2031 C C . LEU A 1 254 ? 0.880 -3.088 2.499 1.00 97.06 254 LEU A C 1
ATOM 2033 O O . LEU A 1 254 ? 0.885 -1.948 2.941 1.00 97.06 254 LEU A O 1
ATOM 2037 N N . ALA A 1 255 ? -0.255 -3.728 2.210 1.00 97.56 255 ALA A N 1
ATOM 2038 C CA . ALA A 1 255 ? -1.577 -3.110 2.309 1.00 97.56 255 ALA A CA 1
ATOM 2039 C C . ALA A 1 255 ? -1.854 -2.533 3.702 1.00 97.56 255 ALA A C 1
ATOM 2041 O O . ALA A 1 255 ? -2.290 -1.391 3.841 1.00 97.56 255 ALA A O 1
ATOM 2042 N N . SER A 1 256 ? -1.542 -3.312 4.740 1.00 98.31 256 SER A N 1
ATOM 2043 C CA . SER A 1 256 ? -1.688 -2.885 6.134 1.00 98.31 256 SER A CA 1
ATOM 2044 C C . SER A 1 256 ? -0.797 -1.682 6.450 1.00 98.31 256 SER A C 1
ATOM 2046 O O . SER A 1 256 ? -1.226 -0.728 7.097 1.00 98.31 256 SER A O 1
ATOM 2048 N N . THR A 1 257 ? 0.435 -1.695 5.945 1.00 98.50 257 THR A N 1
ATOM 2049 C CA . THR A 1 257 ? 1.389 -0.593 6.103 1.00 98.50 257 THR A CA 1
ATOM 2050 C C . THR A 1 257 ? 0.904 0.667 5.389 1.00 98.50 257 THR A C 1
ATOM 2052 O O . THR A 1 257 ? 0.902 1.744 5.981 1.00 98.50 257 THR A O 1
ATOM 2055 N N . LEU A 1 258 ? 0.425 0.539 4.147 1.00 97.94 258 LEU A N 1
ATOM 2056 C CA . LEU A 1 258 ? -0.152 1.639 3.373 1.00 97.94 258 LEU A CA 1
ATOM 2057 C C . LEU A 1 258 ? -1.372 2.240 4.084 1.00 97.94 258 LEU A C 1
ATOM 2059 O O . LEU A 1 258 ? -1.527 3.460 4.077 1.00 97.94 258 LEU A O 1
ATOM 2063 N N . PHE A 1 259 ? -2.181 1.415 4.763 1.00 97.81 259 PHE A N 1
ATOM 2064 C CA . PHE A 1 259 ? -3.265 1.884 5.632 1.00 97.81 259 PHE A CA 1
ATOM 2065 C C . PHE A 1 259 ? -2.770 2.853 6.704 1.00 97.81 259 PHE A C 1
ATOM 2067 O O . PHE A 1 259 ? -3.263 3.978 6.825 1.00 97.81 259 PHE A O 1
ATOM 2074 N N . ALA A 1 260 ? -1.752 2.428 7.452 1.00 98.12 260 ALA A N 1
ATOM 2075 C CA . ALA A 1 260 ? -1.174 3.214 8.529 1.00 98.12 260 ALA A CA 1
ATOM 2076 C C . ALA A 1 260 ? -0.499 4.499 8.011 1.00 98.12 260 ALA A C 1
ATOM 2078 O O . ALA A 1 260 ? -0.735 5.580 8.557 1.00 98.12 260 ALA A O 1
ATOM 2079 N N . VAL A 1 261 ? 0.284 4.400 6.931 1.00 98.38 261 VAL A N 1
ATOM 2080 C CA . VAL A 1 261 ? 0.976 5.536 6.297 1.00 98.38 261 VAL A CA 1
ATOM 2081 C C . VAL A 1 261 ? -0.020 6.576 5.791 1.00 98.38 261 VAL A C 1
ATOM 2083 O O . VAL A 1 261 ? 0.109 7.761 6.107 1.00 98.38 261 VAL A O 1
ATOM 2086 N N . TYR A 1 262 ? -1.042 6.146 5.049 1.00 97.62 262 TYR A N 1
ATOM 2087 C CA . TYR A 1 262 ? -2.035 7.056 4.496 1.00 97.62 262 TYR A CA 1
ATOM 2088 C C . TYR A 1 262 ? -2.805 7.791 5.592 1.00 97.62 262 TYR A C 1
ATOM 2090 O O . TYR A 1 262 ? -2.895 9.015 5.549 1.00 97.62 262 TYR A O 1
ATOM 2098 N N . HIS A 1 263 ? -3.327 7.086 6.600 1.00 96.31 263 HIS A N 1
ATOM 2099 C CA . HIS A 1 263 ? -4.091 7.739 7.665 1.00 96.31 263 HIS A CA 1
ATOM 2100 C C . HIS A 1 263 ? -3.229 8.620 8.570 1.00 96.31 263 HIS A C 1
ATOM 2102 O O . HIS A 1 263 ? -3.719 9.636 9.078 1.00 96.31 263 HIS A O 1
ATOM 2108 N N . PHE A 1 264 ? -1.940 8.297 8.706 1.00 96.94 264 PHE A N 1
ATOM 2109 C CA . PHE A 1 264 ? -0.986 9.177 9.364 1.00 96.94 264 PHE A CA 1
ATOM 2110 C C . PHE A 1 264 ? -0.841 10.491 8.593 1.00 96.94 264 PHE A C 1
ATOM 2112 O O . PHE A 1 264 ? -1.078 11.551 9.173 1.00 96.94 264 PHE A O 1
ATOM 2119 N N . ALA A 1 265 ? -0.547 10.423 7.290 1.00 97.00 265 ALA A N 1
ATOM 2120 C CA . ALA A 1 265 ? -0.402 11.594 6.426 1.00 97.00 265 ALA A CA 1
ATOM 2121 C C . ALA A 1 265 ? -1.705 12.402 6.309 1.00 97.00 265 ALA A C 1
ATOM 2123 O O . ALA A 1 265 ? -1.704 13.622 6.463 1.00 97.00 265 ALA A O 1
ATOM 2124 N N . ARG A 1 266 ? -2.844 11.724 6.128 1.00 94.69 266 ARG A N 1
ATOM 2125 C CA . ARG A 1 266 ? -4.175 12.337 6.084 1.00 94.69 266 ARG A CA 1
ATOM 2126 C C . ARG A 1 266 ? -4.450 13.171 7.318 1.00 94.69 266 ARG A C 1
ATOM 2128 O O . ARG A 1 266 ? -4.897 14.299 7.177 1.00 94.69 266 ARG A O 1
ATOM 2135 N N . GLY A 1 267 ? -4.154 12.655 8.507 1.00 93.19 267 GLY A N 1
ATOM 2136 C CA . GLY A 1 267 ? -4.378 13.388 9.750 1.00 93.19 267 GLY A CA 1
ATOM 2137 C C . GLY A 1 267 ? -3.447 14.585 9.976 1.00 93.19 267 GLY A C 1
ATOM 2138 O O . GLY A 1 267 ? -3.653 15.301 10.954 1.00 93.19 267 GLY A O 1
ATOM 2139 N N . LEU A 1 268 ? -2.416 14.778 9.144 1.00 93.94 268 LEU A N 1
ATOM 2140 C CA . LEU A 1 268 ? -1.557 15.970 9.156 1.00 93.94 268 LEU A CA 1
ATOM 2141 C C . LEU A 1 268 ? -2.062 17.067 8.210 1.00 93.94 268 LEU A C 1
ATOM 2143 O O . LEU A 1 268 ? -1.745 18.232 8.423 1.00 93.94 268 LEU A O 1
ATOM 2147 N N . VAL A 1 269 ? -2.812 16.696 7.169 1.00 92.94 269 VAL A N 1
ATOM 2148 C CA . VAL A 1 269 ? -3.186 17.600 6.068 1.00 92.94 269 VAL A CA 1
ATOM 2149 C C . VAL A 1 269 ? -4.681 17.906 6.056 1.00 92.94 269 VAL A C 1
ATOM 2151 O O . VAL A 1 269 ? -5.078 19.046 5.833 1.00 92.94 269 VAL A O 1
ATOM 2154 N N . LEU A 1 270 ? -5.521 16.895 6.277 1.00 85.69 270 LEU A N 1
ATOM 2155 C CA . LEU A 1 270 ? -6.973 17.015 6.231 1.00 85.69 270 LEU A CA 1
ATOM 2156 C C . LEU A 1 270 ? -7.560 16.968 7.647 1.00 85.69 270 LEU A C 1
ATOM 2158 O O . LEU A 1 270 ? -7.111 16.163 8.472 1.00 85.69 270 LEU A O 1
ATOM 2162 N N . PRO A 1 271 ? -8.599 17.772 7.932 1.00 78.12 271 PRO A N 1
ATOM 2163 C CA . PRO A 1 271 ? -9.295 17.701 9.206 1.00 78.12 271 PRO A CA 1
ATOM 2164 C C . PRO A 1 271 ? -9.894 16.303 9.432 1.00 78.12 271 PRO A C 1
ATOM 2166 O O . PRO A 1 271 ? -10.193 15.543 8.496 1.00 78.12 271 PRO A O 1
ATOM 2169 N N . LEU A 1 272 ? -10.053 15.947 10.708 1.00 68.81 272 LEU A N 1
ATOM 2170 C CA . LEU A 1 272 ? -10.808 14.758 11.087 1.00 68.81 272 LEU A CA 1
ATOM 2171 C C . LEU A 1 272 ? -12.251 14.930 10.604 1.00 68.81 272 LEU A C 1
ATOM 2173 O O . LEU A 1 272 ? -12.820 16.015 10.715 1.00 68.81 272 LEU A O 1
ATOM 2177 N N . ALA A 1 273 ? -12.826 13.872 10.031 1.00 55.97 273 ALA A N 1
ATOM 2178 C CA . ALA A 1 273 ? -14.245 13.894 9.709 1.00 55.97 273 ALA A CA 1
ATOM 2179 C C . ALA A 1 273 ? -15.040 14.040 11.022 1.00 55.97 273 ALA A C 1
ATOM 2181 O O . ALA A 1 273 ? -14.668 13.391 12.004 1.00 55.97 273 ALA A O 1
ATOM 2182 N N . PRO A 1 274 ? -16.087 14.881 11.070 1.00 45.84 274 PRO A N 1
ATOM 2183 C CA . PRO A 1 274 ? -16.913 15.009 12.264 1.00 45.84 274 PRO A CA 1
ATOM 2184 C C . PRO A 1 274 ? -17.534 13.654 12.637 1.00 45.84 274 PRO A C 1
ATOM 2186 O O . PRO A 1 274 ? -17.989 12.905 11.768 1.00 45.84 274 PRO A O 1
ATOM 2189 N N . GLU A 1 275 ? -17.530 13.334 13.932 1.00 40.16 275 GLU A N 1
ATOM 2190 C CA . GLU A 1 275 ? -18.176 12.137 14.476 1.00 40.16 275 GLU A CA 1
ATOM 2191 C C . GLU A 1 275 ? -19.688 12.194 14.185 1.00 40.16 275 GLU A C 1
ATOM 2193 O O . GLU A 1 275 ? -20.332 13.189 14.509 1.00 40.16 275 GLU A O 1
ATOM 2198 N N . GLY A 1 276 ? -20.264 11.151 13.564 1.00 37.78 276 GLY A N 1
ATOM 2199 C CA . GLY A 1 276 ? -21.729 11.039 13.434 1.00 37.78 276 GLY A CA 1
ATOM 2200 C C . GLY A 1 276 ? -22.325 10.599 12.092 1.00 37.78 276 GLY A C 1
ATOM 2201 O O . GLY A 1 276 ? -23.505 10.843 11.867 1.00 37.78 276 GLY A O 1
ATOM 2202 N N . THR A 1 277 ? -21.594 9.939 11.189 1.00 36.91 277 THR A N 1
ATOM 2203 C CA . THR A 1 277 ? -22.243 9.274 10.037 1.00 36.91 277 THR A CA 1
ATOM 2204 C C . THR A 1 277 ? -22.260 7.762 10.234 1.00 36.91 277 THR A C 1
ATOM 2206 O O . THR A 1 277 ? -21.255 7.082 10.061 1.00 36.91 277 THR A O 1
ATOM 2209 N N . ASP A 1 278 ? -23.426 7.248 10.619 1.00 33.53 278 ASP A N 1
ATOM 2210 C CA . ASP A 1 278 ? -23.722 5.843 10.929 1.00 33.53 278 ASP A CA 1
ATOM 2211 C C . ASP A 1 278 ? -23.803 4.957 9.675 1.00 33.53 278 ASP A C 1
ATOM 2213 O O . ASP A 1 278 ? -24.775 4.250 9.425 1.00 33.53 278 ASP A O 1
ATOM 2217 N N . ASP A 1 279 ? -22.772 5.005 8.836 1.00 45.53 279 ASP A N 1
ATOM 2218 C CA . ASP A 1 279 ? -22.694 4.154 7.656 1.00 45.53 279 ASP A CA 1
ATOM 2219 C C . ASP A 1 279 ? -21.451 3.272 7.738 1.00 45.53 279 ASP A C 1
ATOM 2221 O O . ASP A 1 279 ? -20.373 3.717 8.134 1.00 45.53 279 ASP A O 1
ATOM 2225 N N . ALA A 1 280 ? -21.579 2.003 7.352 1.00 39.56 280 ALA A N 1
ATOM 2226 C CA . ALA A 1 280 ? -20.505 1.011 7.451 1.00 39.56 280 ALA A CA 1
ATOM 2227 C C . ALA A 1 280 ? -19.212 1.440 6.725 1.00 39.56 280 ALA A C 1
ATOM 2229 O O . ALA A 1 280 ? -18.122 1.014 7.102 1.00 39.56 280 ALA A O 1
ATOM 2230 N N . LEU A 1 281 ? -19.342 2.298 5.707 1.00 44.72 281 LEU A N 1
ATOM 2231 C CA . LEU A 1 281 ? -18.237 2.926 4.982 1.00 44.72 281 LEU A CA 1
ATOM 2232 C C . LEU A 1 281 ? -17.571 4.047 5.800 1.00 44.72 281 LEU A C 1
ATOM 2234 O O . LEU A 1 281 ? -16.350 4.103 5.853 1.00 44.72 281 LEU A O 1
ATOM 2238 N N . SER A 1 282 ? -18.344 4.845 6.537 1.00 45.97 282 SER A N 1
ATOM 2239 C CA . SER A 1 282 ? -17.829 5.884 7.442 1.00 45.97 282 SER A CA 1
ATOM 2240 C C . SER A 1 282 ? -17.155 5.290 8.688 1.00 45.97 282 SER A C 1
ATOM 2242 O O . SER A 1 282 ? -16.036 5.660 9.043 1.00 45.97 282 SER A O 1
ATOM 2244 N N . GLN A 1 283 ? -17.758 4.261 9.298 1.00 39.84 283 GLN A N 1
ATOM 2245 C CA . GLN A 1 283 ? -17.183 3.564 10.460 1.00 39.84 283 GLN A CA 1
ATOM 2246 C C . GLN A 1 283 ? -15.915 2.751 10.119 1.00 39.84 283 GLN A C 1
ATOM 2248 O O . GLN A 1 283 ? -15.103 2.435 10.998 1.00 39.84 283 GLN A O 1
ATOM 2253 N N . SER A 1 284 ? -15.695 2.440 8.836 1.00 45.22 284 SER A N 1
ATOM 2254 C CA . SER A 1 284 ? -14.443 1.837 8.363 1.00 45.22 284 SER A CA 1
ATOM 2255 C C . SER A 1 284 ? -13.260 2.823 8.360 1.00 45.22 284 SER A C 1
ATOM 2257 O O . SER A 1 284 ? -12.110 2.402 8.233 1.00 45.22 284 SER A O 1
ATOM 2259 N N . GLY A 1 285 ? -13.525 4.115 8.602 1.00 44.81 285 GLY A N 1
ATOM 2260 C CA . GLY A 1 285 ? -12.543 5.192 8.515 1.00 44.81 285 GLY A CA 1
ATOM 2261 C C . GLY A 1 285 ? -12.177 5.562 7.076 1.00 44.81 285 GLY A C 1
ATOM 2262 O O . GLY A 1 285 ? -11.196 6.278 6.873 1.00 44.81 285 GLY A O 1
ATOM 2263 N N . LEU A 1 286 ? -12.950 5.059 6.106 1.00 48.31 286 LEU A N 1
ATOM 2264 C CA . LEU A 1 286 ? -12.804 5.307 4.676 1.00 48.31 286 LEU A CA 1
ATOM 2265 C C . LEU A 1 286 ? -13.577 6.537 4.246 1.00 48.31 286 LEU A C 1
ATOM 2267 O O . LEU A 1 286 ? -14.711 6.797 4.700 1.00 48.31 286 LEU A O 1
#

pLDDT: mean 89.43, std 11.88, range [33.53, 98.62]

Secondary structure (DSSP, 8-state):
-PPPPHHHHHHHHHHHHHHHHHHTT-TTHHHHHHHHHHHHHHHHHHHHHHHHHS--HHHH-HHHHHHHHHHHHHHHHHHHHHHHHH--EEEPP-TTS-HHHHHHHHHHHHHHHHHHHHHHHHHHHHHS--GGGSSPPPP---HHHHHHHHHHHHHHHHHGGG-GGGHHHHHHHHHHHHHHHHHHHTT---HHHHHHHT--HHHHHHHHHHHHHHHHHHHHHTT-SS-EEE--TTS--SEETTEEGGG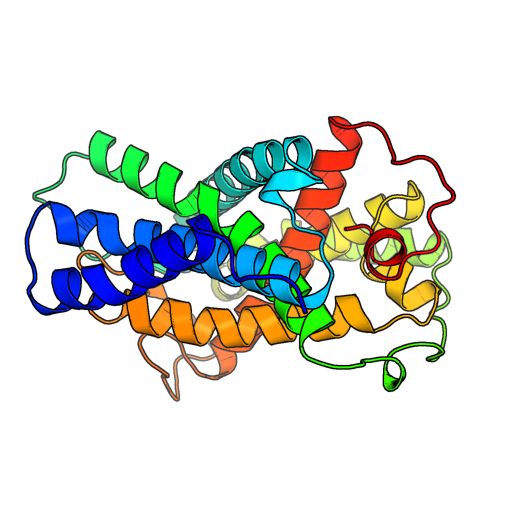HHHHHHHHHHHHHHHHHHHHHHSPPPPS----HHHHTT-

Foldseek 3Di:
DDDQDPLLVVLVCLQPVCVVVLVVVVPPVLQLSLLSNLSSLLSNLQSLLCRQPVDGCVPPPVVLLVLLLVLQLVVVVVVVVVCVQLVQKDKDDDPVDDPVRVNVSVSSSSSRVSSSLVSLLSSLPRVDDPCVQAPADADDDDPVNLVVLLVVLVVLQVCLNVCSLCNLVSPLSSLLSNQQSVCVVVVAQHCNVCSNNSRCSCVPSSLVSQLVVVLVSLVSQQSGVTHMAGDNPVQPDCDSRRAGPVCSSVSSSNSSSSSRSSRSSCVVPPPDDDPDDPDPVVVNSD

Radius of gyration: 19.07 Å; chains: 1; bounding box: 50×40×57 Å